Protein AF-A0A7W9LU70-F1 (afdb_monomer_lite)

Sequence (222 aa):
MGTREAHPREAALWLLRWRSRSVCVVWALLPGMIVWAPLWMIFFSGRRLTMSTDYAAVAAGAMAAILLIGVVEMHLLTSSATEMLRKRRGEWQEYLGELRQGNSASPPDNGLKEPLEVRAWGRAAFGFLWFMVSCFLCCMLVLVSTWAAVEGQGEASWLAWLSAYAICCGVATLLLGGWLKYARDLHDGANLFESIARLSDPDLAEQARREGRTGSFRRGDE

Structure (mmCIF, N/CA/C/O backbone):
data_AF-A0A7W9LU70-F1
#
_entry.id   AF-A0A7W9LU70-F1
#
loop_
_atom_site.group_PDB
_atom_site.id
_atom_site.type_symbol
_atom_site.label_atom_id
_atom_site.label_alt_id
_atom_site.label_comp_id
_atom_site.label_asym_id
_atom_site.label_entity_id
_atom_site.label_seq_id
_atom_site.pdbx_PDB_ins_code
_atom_site.Cartn_x
_atom_site.Cartn_y
_atom_site.Cartn_z
_atom_site.occupancy
_atom_site.B_iso_or_equiv
_atom_site.auth_seq_id
_atom_site.auth_comp_id
_atom_site.auth_asym_id
_atom_site.auth_atom_id
_atom_site.pdbx_PDB_model_num
ATOM 1 N N . MET A 1 1 ? 36.145 -10.836 -1.948 1.00 41.22 1 MET A N 1
ATOM 2 C CA . MET A 1 1 ? 34.759 -11.236 -1.625 1.00 41.22 1 MET A CA 1
ATOM 3 C C . MET A 1 1 ? 33.855 -10.612 -2.670 1.00 41.22 1 MET A C 1
ATOM 5 O O . MET A 1 1 ? 33.638 -9.413 -2.617 1.00 41.22 1 MET A O 1
ATOM 9 N N . GLY A 1 2 ? 33.440 -11.383 -3.677 1.00 48.12 2 GLY A N 1
ATOM 10 C CA . GLY A 1 2 ? 32.501 -10.895 -4.687 1.00 48.12 2 GLY A CA 1
ATOM 11 C C . GLY A 1 2 ? 31.107 -10.825 -4.079 1.00 48.12 2 GLY A C 1
ATOM 12 O O . GLY A 1 2 ? 30.594 -11.841 -3.612 1.00 48.12 2 GLY A O 1
ATOM 13 N N . THR A 1 3 ? 30.519 -9.634 -4.037 1.00 44.94 3 THR A N 1
ATOM 14 C CA . THR A 1 3 ? 29.101 -9.452 -3.730 1.00 44.94 3 THR A CA 1
ATOM 15 C C . THR A 1 3 ? 28.311 -10.147 -4.827 1.00 44.94 3 THR A C 1
ATOM 17 O O . THR A 1 3 ? 28.288 -9.695 -5.967 1.00 44.94 3 THR A O 1
ATOM 20 N N . ARG A 1 4 ? 27.739 -11.307 -4.499 1.00 50.31 4 ARG A N 1
ATOM 21 C CA . ARG A 1 4 ? 26.843 -12.053 -5.380 1.00 50.31 4 ARG A CA 1
ATOM 22 C C . ARG A 1 4 ? 25.644 -11.144 -5.641 1.00 50.31 4 ARG A C 1
ATOM 24 O O . ARG A 1 4 ? 24.839 -10.940 -4.735 1.00 50.31 4 ARG A O 1
ATOM 31 N N . GLU A 1 5 ? 25.581 -10.540 -6.822 1.00 50.16 5 GLU A N 1
ATOM 32 C CA . GLU A 1 5 ? 24.415 -9.768 -7.240 1.00 50.16 5 GLU A CA 1
ATOM 33 C C . GLU A 1 5 ? 23.216 -10.713 -7.207 1.00 50.16 5 GLU A C 1
ATOM 35 O O . GLU A 1 5 ? 23.169 -11.716 -7.923 1.00 50.16 5 GLU A O 1
ATOM 40 N N . ALA A 1 6 ? 22.304 -10.462 -6.268 1.00 53.09 6 ALA A N 1
ATOM 41 C CA . ALA A 1 6 ? 21.106 -11.262 -6.117 1.00 53.09 6 ALA A CA 1
ATOM 42 C C . ALA A 1 6 ? 20.311 -11.143 -7.417 1.00 53.09 6 ALA A C 1
ATOM 44 O O . ALA A 1 6 ? 19.900 -10.052 -7.812 1.00 53.09 6 ALA A O 1
ATOM 45 N N . HIS A 1 7 ? 20.136 -12.270 -8.102 1.00 64.56 7 HIS A N 1
ATOM 46 C CA . HIS A 1 7 ? 19.473 -12.300 -9.395 1.00 64.56 7 HIS A CA 1
ATOM 47 C C . HIS A 1 7 ? 18.048 -11.736 -9.222 1.00 64.56 7 HIS A C 1
ATOM 49 O O . HIS A 1 7 ? 17.347 -12.166 -8.302 1.00 64.56 7 HIS A O 1
ATOM 55 N N . PRO A 1 8 ? 17.552 -10.841 -10.096 1.00 63.28 8 PRO A N 1
ATOM 56 C CA . PRO A 1 8 ? 16.225 -10.217 -9.962 1.00 63.28 8 PRO A CA 1
ATOM 57 C C . PRO A 1 8 ? 15.066 -11.222 -9.803 1.00 63.28 8 PRO A C 1
ATOM 59 O O . PRO A 1 8 ? 14.038 -10.923 -9.194 1.00 63.28 8 PRO A O 1
ATOM 62 N N . ARG A 1 9 ? 15.248 -12.462 -10.277 1.00 60.09 9 ARG A N 1
ATOM 63 C CA . ARG A 1 9 ? 14.311 -13.577 -10.064 1.00 60.09 9 ARG A CA 1
ATOM 64 C C . ARG A 1 9 ? 14.217 -14.032 -8.605 1.00 60.09 9 ARG A C 1
ATOM 66 O O . ARG A 1 9 ? 13.130 -14.382 -8.151 1.00 60.09 9 ARG A O 1
ATOM 73 N N . GLU A 1 10 ? 15.323 -14.033 -7.867 1.00 73.19 10 GLU A N 1
ATOM 74 C CA . GLU A 1 10 ? 15.336 -14.413 -6.451 1.00 73.19 10 GLU A CA 1
ATOM 75 C C . GLU A 1 10 ? 14.633 -13.358 -5.594 1.00 73.19 10 GLU A C 1
ATOM 77 O O . GLU A 1 10 ? 13.857 -13.718 -4.707 1.00 73.19 10 GLU A O 1
ATOM 82 N N . ALA A 1 11 ? 14.806 -12.073 -5.921 1.00 64.06 11 ALA A N 1
ATOM 83 C CA . ALA A 1 11 ? 14.074 -10.979 -5.285 1.00 64.06 11 ALA A CA 1
ATOM 84 C C . ALA A 1 11 ? 12.555 -11.109 -5.510 1.00 64.06 11 ALA A C 1
ATOM 86 O O . ALA A 1 11 ? 11.776 -11.040 -4.557 1.00 64.06 11 ALA A O 1
ATOM 87 N N . ALA A 1 12 ? 12.123 -11.399 -6.743 1.00 61.00 12 ALA A N 1
ATOM 88 C CA . ALA A 1 12 ? 10.710 -11.617 -7.069 1.00 61.00 12 ALA A CA 1
ATOM 89 C C . ALA A 1 12 ? 10.100 -12.828 -6.332 1.00 61.00 12 ALA A C 1
ATOM 91 O O . ALA A 1 12 ? 8.991 -12.752 -5.794 1.00 61.00 12 ALA A O 1
ATOM 92 N N . LEU A 1 13 ? 10.830 -13.946 -6.248 1.00 70.12 13 LEU A N 1
ATOM 93 C CA . LEU A 1 13 ? 10.391 -15.134 -5.505 1.00 70.12 13 LEU A CA 1
ATOM 94 C C . LEU A 1 13 ? 10.337 -14.889 -3.995 1.00 70.12 13 LEU A C 1
ATOM 96 O O . LEU A 1 13 ? 9.419 -15.369 -3.322 1.00 70.12 13 LEU A O 1
ATOM 100 N N . TRP A 1 14 ? 11.293 -14.135 -3.458 1.00 74.69 14 TRP A N 1
ATOM 101 C CA . TRP A 1 14 ? 11.283 -13.724 -2.061 1.00 74.69 14 TRP A CA 1
ATOM 102 C C . TRP A 1 14 ? 10.052 -12.864 -1.748 1.00 74.69 14 TRP A C 1
ATOM 104 O O . TRP A 1 14 ? 9.378 -13.115 -0.751 1.00 74.69 14 TRP A O 1
ATOM 114 N N . LEU A 1 15 ? 9.678 -11.949 -2.645 1.00 58.56 15 LEU A N 1
ATOM 115 C CA . LEU A 1 15 ? 8.484 -11.107 -2.521 1.00 58.56 15 LEU A CA 1
ATOM 116 C C . LEU A 1 15 ? 7.177 -11.896 -2.587 1.00 58.56 15 LEU A C 1
ATOM 118 O O . LEU A 1 15 ? 6.269 -11.636 -1.801 1.00 58.56 15 LEU A O 1
ATOM 122 N N . LEU A 1 16 ? 7.071 -12.891 -3.472 1.00 63.06 16 LEU A N 1
ATOM 123 C CA . LEU A 1 16 ? 5.907 -13.784 -3.521 1.00 63.06 16 LEU A CA 1
ATOM 124 C C . LEU A 1 16 ? 5.763 -14.592 -2.226 1.00 63.06 16 LEU A C 1
ATOM 126 O O . LEU A 1 16 ? 4.663 -14.715 -1.680 1.00 63.06 16 LEU A O 1
ATOM 130 N N . ARG A 1 17 ? 6.882 -15.098 -1.695 1.00 73.75 17 ARG A N 1
ATOM 131 C CA . ARG A 1 17 ? 6.904 -15.798 -0.405 1.00 73.75 17 ARG A CA 1
ATOM 132 C C . ARG A 1 17 ? 6.535 -14.861 0.737 1.00 73.75 17 ARG A C 1
ATOM 134 O O . ARG A 1 17 ? 5.719 -15.246 1.573 1.00 73.75 17 ARG A O 1
ATOM 141 N N . TRP A 1 18 ? 7.076 -13.644 0.745 1.00 67.44 18 TRP A N 1
ATOM 142 C CA . TRP A 1 18 ? 6.755 -12.617 1.728 1.00 67.44 18 TRP A CA 1
ATOM 143 C C . TRP A 1 18 ? 5.273 -12.243 1.663 1.00 67.44 18 TRP A C 1
ATOM 145 O O . TRP A 1 18 ? 4.603 -12.354 2.678 1.00 67.44 18 TRP A O 1
ATOM 155 N N . ARG A 1 19 ? 4.706 -11.985 0.476 1.00 57.38 19 ARG A N 1
ATOM 156 C CA . ARG A 1 19 ? 3.263 -11.771 0.265 1.00 57.38 19 ARG A CA 1
ATOM 157 C C . ARG A 1 19 ? 2.426 -12.911 0.846 1.00 57.38 19 ARG A C 1
ATOM 159 O O . ARG A 1 19 ? 1.481 -12.635 1.576 1.00 57.38 19 ARG A O 1
ATOM 166 N N . SER A 1 20 ? 2.762 -14.174 0.562 1.00 58.28 20 SER A N 1
ATOM 167 C CA . SER A 1 20 ? 2.005 -15.312 1.112 1.00 58.28 20 SER A CA 1
ATOM 168 C C . SER A 1 20 ? 2.068 -15.357 2.642 1.00 58.28 20 SER A C 1
ATOM 170 O O . SER A 1 20 ? 1.050 -15.557 3.299 1.00 58.28 20 SER A O 1
ATOM 172 N N . ARG A 1 21 ? 3.245 -15.073 3.217 1.00 67.44 21 ARG A N 1
ATOM 173 C CA . ARG A 1 21 ? 3.459 -15.063 4.666 1.00 67.44 21 ARG A CA 1
ATOM 174 C C . ARG A 1 21 ? 2.742 -13.891 5.329 1.00 67.44 21 ARG A C 1
ATOM 176 O O . ARG A 1 21 ? 2.100 -14.102 6.347 1.00 67.44 21 ARG A O 1
ATOM 183 N N . SER A 1 22 ? 2.771 -12.701 4.736 1.00 54.72 22 SER A N 1
ATOM 184 C CA . SER A 1 22 ? 2.078 -11.513 5.239 1.00 54.72 22 SER A CA 1
ATOM 185 C C . SER A 1 22 ? 0.560 -11.682 5.184 1.00 54.72 22 SER A C 1
ATOM 187 O O . SER A 1 22 ? -0.111 -11.367 6.159 1.00 54.72 22 SER A O 1
ATOM 189 N N . VAL A 1 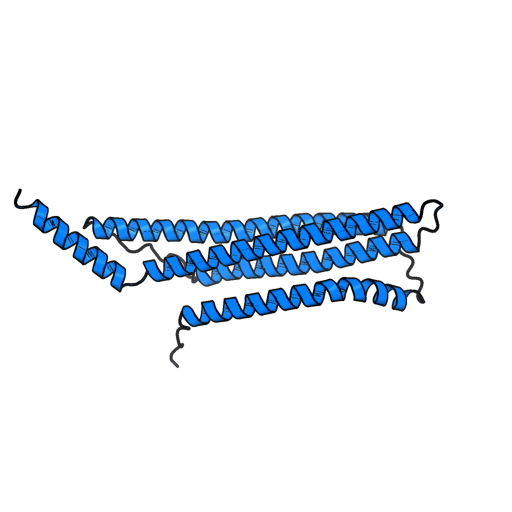23 ? 0.016 -12.253 4.099 1.00 55.53 23 VAL A N 1
ATOM 190 C CA . VAL A 1 23 ? -1.413 -12.604 4.007 1.00 55.53 23 VAL A CA 1
ATOM 191 C C . VAL A 1 23 ? -1.787 -13.587 5.118 1.00 55.53 23 VAL A C 1
ATOM 193 O O . VAL A 1 23 ? -2.765 -13.349 5.819 1.00 55.53 23 VAL A O 1
ATOM 196 N N . CYS A 1 24 ? -1.004 -14.652 5.323 1.00 63.03 24 CYS A N 1
ATOM 197 C CA . CYS A 1 24 ? -1.255 -15.617 6.394 1.00 63.03 24 CYS A CA 1
ATOM 198 C C . CYS A 1 24 ? -1.149 -14.992 7.789 1.00 63.03 24 CYS A C 1
ATOM 200 O O . CYS A 1 24 ? -1.968 -15.306 8.642 1.00 63.03 24 CYS A O 1
ATOM 202 N N . VAL A 1 25 ? -0.187 -14.098 8.029 1.00 63.56 25 VAL A N 1
ATOM 203 C CA . VAL A 1 25 ? -0.030 -13.408 9.318 1.00 63.56 25 VAL A CA 1
ATOM 204 C C . VAL A 1 25 ? -1.211 -12.477 9.581 1.00 63.56 25 VAL A C 1
ATOM 206 O O . VAL A 1 25 ? -1.784 -12.535 10.660 1.00 63.56 25 VAL A O 1
ATOM 209 N N . VAL A 1 26 ? -1.642 -11.681 8.600 1.00 57.66 26 VAL A N 1
ATOM 210 C CA . VAL A 1 26 ? -2.813 -10.799 8.744 1.00 57.66 26 VAL A CA 1
ATOM 211 C C . VAL A 1 26 ? -4.091 -11.616 8.971 1.00 57.66 26 VAL A C 1
ATOM 213 O O . VAL A 1 26 ? -4.860 -11.301 9.876 1.00 57.66 26 VAL A O 1
ATOM 216 N N . TRP A 1 27 ? -4.286 -12.710 8.228 1.00 57.44 27 TRP A N 1
ATOM 217 C CA . TRP A 1 27 ? -5.423 -13.622 8.412 1.00 57.44 27 TRP A CA 1
ATOM 218 C C . TRP A 1 27 ? -5.351 -14.476 9.678 1.00 57.44 27 TRP A C 1
ATOM 220 O O . TRP A 1 27 ? -6.387 -14.950 10.121 1.00 57.44 27 TRP A O 1
ATOM 230 N N . ALA A 1 28 ? -4.175 -14.683 10.270 1.00 63.00 28 ALA A N 1
ATOM 231 C CA . ALA A 1 28 ? -4.037 -15.335 11.571 1.00 63.00 28 ALA A CA 1
ATOM 232 C C . ALA A 1 28 ? -4.265 -14.340 12.720 1.00 63.00 28 ALA A C 1
ATOM 234 O O . ALA A 1 28 ? -4.869 -14.685 13.736 1.00 63.00 28 ALA A O 1
ATOM 235 N N . LEU A 1 29 ? -3.825 -13.091 12.547 1.00 57.50 29 LEU A N 1
ATOM 236 C CA . LEU A 1 29 ? -3.986 -12.032 13.536 1.00 57.50 29 LEU A CA 1
ATOM 237 C C . LEU A 1 29 ? -5.428 -11.529 13.610 1.00 57.50 29 LEU A C 1
ATOM 239 O O . LEU A 1 29 ? -5.891 -11.282 14.711 1.00 57.50 29 LEU A O 1
ATOM 243 N N . LEU A 1 30 ? -6.165 -11.422 12.500 1.00 56.28 30 LEU A N 1
ATOM 244 C CA . LEU A 1 30 ? -7.559 -10.941 12.494 1.00 56.28 30 LEU A CA 1
ATOM 245 C C . LEU A 1 30 ? -8.509 -11.780 13.381 1.00 56.28 30 LEU A C 1
ATOM 247 O O . LEU A 1 30 ? -9.135 -11.208 14.275 1.00 56.28 30 LEU A O 1
ATOM 251 N N . PRO A 1 31 ? -8.596 -13.118 13.225 1.00 58.50 31 PRO A N 1
ATOM 252 C CA . PRO A 1 31 ? -9.361 -13.986 14.120 1.00 58.50 31 PRO A CA 1
ATOM 253 C C . PRO A 1 31 ? -8.770 -13.990 15.523 1.00 58.50 31 PRO A C 1
ATOM 255 O O . PRO A 1 31 ? -9.516 -13.970 16.498 1.00 58.50 31 PRO A O 1
ATOM 258 N N . GLY A 1 32 ? -7.434 -13.955 15.620 1.00 57.59 32 GLY A N 1
ATOM 259 C CA . GLY A 1 32 ? -6.733 -13.761 16.878 1.00 57.59 32 GLY A CA 1
ATOM 260 C C . GLY A 1 32 ? -7.286 -12.552 17.623 1.00 57.59 32 GLY A C 1
ATOM 261 O O . GLY A 1 32 ? -7.684 -12.693 18.761 1.00 57.59 32 GLY A O 1
ATOM 262 N N . MET A 1 33 ? -7.422 -11.396 16.987 1.00 57.03 33 MET A N 1
ATOM 263 C CA . MET A 1 33 ? -7.877 -10.163 17.634 1.00 57.03 33 MET A CA 1
ATOM 264 C C . MET A 1 33 ? -9.360 -10.228 18.019 1.00 57.03 33 MET A C 1
ATOM 266 O O . MET A 1 33 ? -9.724 -9.761 19.096 1.00 57.03 33 MET A O 1
ATOM 270 N N . ILE A 1 34 ? -10.200 -10.873 17.200 1.00 57.12 34 ILE A N 1
ATOM 271 C CA . ILE A 1 34 ? -11.621 -11.113 17.509 1.00 57.12 34 ILE A CA 1
ATOM 272 C C . ILE A 1 34 ? -11.785 -12.036 18.725 1.00 57.12 34 ILE A C 1
ATOM 274 O O . ILE A 1 34 ? -12.724 -11.861 19.492 1.00 57.12 34 ILE A O 1
ATOM 278 N N . VAL A 1 35 ? -10.882 -13.001 18.921 1.00 65.44 35 VAL A N 1
ATOM 279 C CA . VAL A 1 35 ? -10.918 -13.958 20.042 1.00 65.44 35 VAL A CA 1
ATOM 280 C C . VAL A 1 35 ? -10.177 -13.425 21.277 1.00 65.44 35 VAL A C 1
ATOM 282 O O . VAL A 1 35 ? -10.632 -13.604 22.408 1.00 65.44 35 VAL A O 1
ATOM 285 N N . TRP A 1 36 ? -9.064 -12.719 21.075 1.00 60.50 36 TRP A N 1
ATOM 286 C CA . TRP A 1 36 ? -8.227 -12.147 22.126 1.00 60.50 36 TRP A CA 1
ATOM 287 C C . TRP A 1 36 ? -8.875 -10.935 22.783 1.00 60.50 36 TRP A C 1
ATOM 289 O O . TRP A 1 36 ? -8.715 -10.792 23.987 1.00 60.50 36 TRP A O 1
ATOM 299 N N . ALA A 1 37 ? -9.626 -10.092 22.064 1.00 56.75 37 ALA A N 1
ATOM 300 C CA . ALA A 1 37 ? -10.303 -8.951 22.687 1.00 56.75 37 ALA A CA 1
ATOM 301 C C . ALA A 1 37 ? -11.324 -9.386 23.769 1.00 56.75 37 ALA A C 1
ATOM 303 O O . ALA A 1 37 ? -11.218 -8.900 24.897 1.00 56.75 37 ALA A O 1
ATOM 304 N N . PRO A 1 38 ? -12.227 -10.361 23.525 1.00 58.09 38 PRO A N 1
ATOM 305 C CA . PRO A 1 38 ? -13.071 -10.949 24.566 1.00 58.09 38 PRO A CA 1
ATOM 306 C C . PRO A 1 38 ? -12.272 -11.623 25.687 1.00 58.09 38 PRO A C 1
ATOM 308 O O . PRO A 1 38 ? -12.574 -11.409 26.857 1.00 58.09 38 PRO A O 1
ATOM 311 N N . LEU A 1 39 ? -11.236 -12.408 25.363 1.00 65.31 39 LEU A N 1
ATOM 312 C CA . LEU A 1 39 ? -10.393 -13.080 26.366 1.00 65.31 39 LEU A CA 1
ATOM 313 C C . LEU A 1 39 ? -9.658 -12.088 27.278 1.00 65.31 39 LEU A C 1
ATOM 315 O O . LEU A 1 39 ? -9.578 -12.299 28.486 1.00 65.31 39 LEU A O 1
ATOM 319 N N . TRP A 1 40 ? -9.153 -10.992 26.715 1.00 66.12 40 TRP A N 1
ATOM 320 C CA . TRP A 1 40 ? -8.489 -9.917 27.448 1.00 66.12 40 TRP A CA 1
ATOM 321 C C . TRP A 1 40 ? -9.479 -9.202 28.372 1.00 66.12 40 TRP A C 1
ATOM 323 O O . TRP A 1 40 ? -9.180 -8.977 29.544 1.00 66.12 40 TRP A O 1
ATOM 333 N N . MET A 1 41 ? -10.688 -8.916 27.881 1.00 61.50 41 MET A N 1
ATOM 334 C CA . MET A 1 41 ? -11.776 -8.348 28.685 1.00 61.50 41 MET A CA 1
ATOM 335 C C . MET A 1 41 ? -12.180 -9.284 29.836 1.00 61.50 41 MET A C 1
ATOM 337 O O . MET A 1 41 ? -12.352 -8.828 30.966 1.00 61.50 41 MET A O 1
ATOM 341 N N . ILE A 1 42 ? -12.253 -10.598 29.594 1.00 67.88 42 ILE A N 1
ATOM 342 C CA . ILE A 1 42 ? -12.534 -11.602 30.634 1.00 67.88 42 ILE A CA 1
ATOM 343 C C . ILE A 1 42 ? -11.416 -11.617 31.685 1.00 67.88 42 ILE A C 1
ATOM 345 O O . ILE A 1 42 ? -11.711 -11.624 32.879 1.00 67.88 42 ILE A O 1
ATOM 349 N N . PHE A 1 43 ? -10.146 -11.554 31.274 1.00 69.00 43 PHE A N 1
ATOM 350 C CA . PHE A 1 43 ? -8.998 -11.574 32.187 1.00 69.00 43 PHE A CA 1
ATOM 351 C C . PHE A 1 43 ? -8.929 -10.336 33.097 1.00 69.00 43 PHE A C 1
ATOM 353 O O . PHE A 1 43 ? -8.579 -10.444 34.273 1.00 69.00 43 PHE A O 1
ATOM 360 N N . PHE A 1 44 ? -9.289 -9.158 32.579 1.00 61.03 44 PHE A N 1
ATOM 361 C CA . PHE A 1 44 ? -9.251 -7.903 33.337 1.00 61.03 44 PHE A CA 1
ATOM 362 C C . PHE A 1 44 ? -10.557 -7.558 34.057 1.00 61.03 44 PHE A C 1
ATOM 364 O O . PHE A 1 44 ? -10.556 -6.640 34.872 1.00 61.03 44 PHE A O 1
ATOM 371 N N . SER A 1 45 ? -11.633 -8.322 33.858 1.00 56.41 45 SER A N 1
ATOM 372 C CA . SER A 1 45 ? -12.922 -8.095 34.530 1.00 56.41 45 SER A CA 1
ATOM 373 C C . SER A 1 45 ? -12.831 -8.110 36.068 1.00 56.41 45 SER A C 1
ATOM 375 O O . SER A 1 45 ? -13.619 -7.455 36.746 1.00 56.41 45 SER A O 1
ATOM 377 N N . GLY A 1 46 ? -11.818 -8.781 36.634 1.00 55.16 46 GLY A N 1
ATOM 378 C CA . GLY A 1 46 ? -11.533 -8.785 38.074 1.00 55.16 46 GLY A CA 1
ATOM 379 C C . GLY A 1 46 ? -10.800 -7.545 38.613 1.00 55.16 46 GLY A C 1
ATOM 380 O O . GLY A 1 46 ? -10.737 -7.367 39.828 1.00 55.16 46 GLY A O 1
ATOM 381 N N . ARG A 1 47 ? -10.239 -6.677 37.758 1.00 55.50 47 ARG A N 1
ATOM 382 C CA . ARG A 1 47 ? -9.544 -5.443 38.162 1.00 55.50 47 ARG A CA 1
ATOM 383 C C . ARG A 1 47 ? -10.298 -4.244 37.592 1.00 55.50 47 ARG A C 1
ATOM 385 O O . ARG A 1 47 ? -10.186 -3.956 36.408 1.00 55.50 47 ARG A O 1
ATOM 392 N N . ARG A 1 48 ? -11.052 -3.537 38.440 1.00 53.59 48 ARG A N 1
ATOM 393 C CA . ARG A 1 48 ? -11.759 -2.296 38.075 1.00 53.59 48 ARG A CA 1
ATOM 394 C C . ARG A 1 48 ? -10.756 -1.193 37.713 1.00 53.59 48 ARG A C 1
ATOM 396 O O . ARG A 1 48 ? -10.354 -0.407 38.565 1.00 53.59 48 ARG A O 1
ATOM 403 N N . LEU A 1 49 ? -10.321 -1.163 36.460 1.00 55.72 49 LEU A N 1
ATOM 404 C CA . LEU A 1 49 ? -9.665 -0.011 35.851 1.00 55.72 49 LEU A CA 1
ATOM 405 C C . LEU A 1 49 ? -10.772 0.947 35.402 1.00 55.72 49 LEU A C 1
ATOM 407 O O . LEU A 1 49 ? -11.307 0.794 34.309 1.00 55.72 49 LEU A O 1
ATOM 411 N N . THR A 1 50 ? -11.135 1.894 36.267 1.00 61.19 50 THR A N 1
ATOM 412 C CA . THR A 1 50 ? -12.105 2.948 35.945 1.00 61.19 50 THR A CA 1
ATOM 413 C C . THR A 1 50 ? -11.418 4.025 35.109 1.00 61.19 50 THR A C 1
ATOM 415 O O . THR A 1 50 ? -10.537 4.733 35.603 1.00 61.19 50 THR A O 1
ATOM 418 N N . MET A 1 51 ? -11.806 4.144 33.846 1.00 62.72 51 MET A N 1
ATOM 419 C CA . MET A 1 51 ? -11.387 5.201 32.929 1.00 62.72 51 MET A CA 1
ATOM 420 C C . MET A 1 51 ? -12.531 6.225 32.848 1.00 62.72 51 MET A C 1
ATOM 422 O O . MET A 1 51 ? -13.692 5.846 32.877 1.00 62.72 51 MET A O 1
ATOM 426 N N . SER A 1 52 ? -12.277 7.536 32.816 1.00 75.94 52 SER A N 1
ATOM 427 C CA . SER A 1 52 ? -13.409 8.473 32.691 1.00 75.94 52 SER A CA 1
ATOM 428 C C . SER A 1 52 ? -14.005 8.399 31.281 1.00 75.94 52 SER A C 1
ATOM 430 O O . SER A 1 52 ? -13.277 8.252 30.294 1.00 75.94 52 SER A O 1
ATOM 432 N N . THR A 1 53 ? -15.330 8.523 31.168 1.00 71.44 53 THR A N 1
ATOM 433 C CA . THR A 1 53 ? -16.043 8.551 29.878 1.00 71.44 53 THR A CA 1
ATOM 434 C C . THR A 1 53 ? -15.514 9.648 28.957 1.00 71.44 53 THR A C 1
ATOM 436 O O . THR A 1 53 ? -15.348 9.424 27.759 1.00 71.44 53 THR A O 1
ATOM 439 N N . ASP A 1 54 ? -15.163 10.803 29.527 1.00 71.31 54 ASP A N 1
ATOM 440 C CA . ASP A 1 54 ? -14.589 11.934 28.793 1.00 71.31 54 ASP A CA 1
ATOM 441 C C . ASP A 1 54 ? -13.223 11.578 28.200 1.00 71.31 54 ASP A C 1
ATOM 443 O O . ASP A 1 54 ? -12.942 11.866 27.036 1.00 71.31 54 ASP A O 1
ATOM 447 N N . TYR A 1 55 ? -12.382 10.880 28.968 1.00 71.81 55 TYR A N 1
ATOM 448 C CA . TYR A 1 55 ? -11.085 10.420 28.484 1.00 71.81 55 TYR A CA 1
ATOM 449 C C . TYR A 1 55 ? -11.233 9.348 27.393 1.00 71.81 55 TYR A C 1
ATOM 451 O O . TYR A 1 55 ? -10.489 9.374 26.415 1.00 71.81 55 TYR A O 1
ATOM 459 N N . ALA A 1 56 ? -12.222 8.451 27.497 1.00 72.06 56 ALA A N 1
ATOM 460 C CA . ALA A 1 56 ? -12.518 7.456 26.461 1.00 72.06 56 ALA A CA 1
ATOM 461 C C . ALA A 1 56 ? -12.957 8.090 25.141 1.00 72.06 56 ALA A C 1
ATOM 463 O O . ALA A 1 56 ? -12.458 7.702 24.083 1.00 72.06 56 ALA A O 1
ATOM 464 N N . ALA A 1 57 ? -13.824 9.101 25.202 1.00 71.44 57 ALA A N 1
ATOM 465 C CA . ALA A 1 57 ? -14.248 9.848 24.025 1.00 71.44 57 ALA A CA 1
ATOM 466 C C . ALA A 1 57 ? -13.064 10.566 23.352 1.00 71.44 57 ALA A C 1
ATOM 468 O O . ALA A 1 57 ? -12.881 10.453 22.137 1.00 71.44 57 ALA A O 1
ATOM 469 N N . VAL A 1 58 ? -12.217 11.244 24.137 1.00 72.31 58 VAL A N 1
ATOM 470 C CA . VAL A 1 58 ? -11.021 11.936 23.624 1.00 72.31 58 VAL A CA 1
ATOM 471 C C . VAL A 1 58 ? -10.021 10.946 23.020 1.00 72.31 58 VAL A C 1
ATOM 473 O O . VAL A 1 58 ? -9.519 11.177 21.919 1.00 72.31 58 VAL A O 1
ATOM 476 N N . ALA A 1 59 ? -9.757 9.823 23.692 1.00 74.38 59 ALA A N 1
ATOM 477 C CA . ALA A 1 59 ? -8.842 8.794 23.207 1.00 74.38 59 ALA A CA 1
ATOM 478 C C . ALA A 1 59 ? -9.343 8.151 21.904 1.00 74.38 59 ALA A C 1
ATOM 480 O O . ALA A 1 59 ? -8.571 8.023 20.954 1.00 74.38 59 ALA A O 1
ATOM 481 N N . ALA A 1 60 ? -10.632 7.809 21.820 1.00 75.06 60 ALA A N 1
ATOM 482 C CA . ALA A 1 60 ? -11.236 7.265 20.606 1.00 75.06 60 ALA A CA 1
ATOM 483 C C . ALA A 1 60 ? -11.167 8.264 19.438 1.00 75.06 60 ALA A C 1
ATOM 485 O O . ALA A 1 60 ? -10.801 7.882 18.325 1.00 75.06 60 ALA A O 1
ATOM 486 N N . GLY A 1 61 ? -11.444 9.548 19.697 1.00 73.00 61 GLY A N 1
ATOM 487 C CA . GLY A 1 61 ? -11.311 10.616 18.704 1.00 73.00 61 GLY A CA 1
ATOM 488 C C . GLY A 1 61 ? -9.876 10.771 18.192 1.00 73.00 61 GLY A C 1
ATOM 489 O O . GLY A 1 61 ? -9.651 10.819 16.982 1.00 73.00 61 GLY A O 1
ATOM 490 N N . ALA A 1 62 ? -8.890 10.770 19.094 1.00 73.19 62 ALA A N 1
ATOM 491 C CA . ALA A 1 62 ? -7.476 10.832 18.730 1.00 73.19 62 ALA A CA 1
ATOM 492 C C . ALA A 1 62 ? -7.036 9.607 17.907 1.00 73.19 62 ALA A C 1
ATOM 494 O O . ALA A 1 62 ? -6.376 9.755 16.879 1.00 73.19 62 ALA A O 1
ATOM 495 N N . MET A 1 63 ? -7.445 8.400 18.309 1.00 81.12 63 MET A N 1
ATOM 496 C CA . MET A 1 63 ? -7.159 7.166 17.571 1.00 81.12 63 MET A CA 1
ATOM 497 C C . MET A 1 63 ? -7.776 7.186 16.167 1.00 81.12 63 MET A C 1
ATOM 499 O O . MET A 1 63 ? -7.096 6.836 15.205 1.00 81.12 63 MET A O 1
ATOM 503 N N . ALA A 1 64 ? -9.026 7.640 16.025 1.00 76.88 64 ALA A N 1
ATOM 504 C CA . ALA A 1 64 ? -9.687 7.778 14.728 1.00 76.88 64 ALA A CA 1
ATOM 505 C C . ALA A 1 64 ? -8.967 8.782 13.809 1.00 76.88 64 ALA A C 1
ATOM 507 O O . ALA A 1 64 ? -8.791 8.511 12.620 1.00 76.88 64 ALA A O 1
ATOM 508 N N . ALA A 1 65 ? -8.494 9.907 14.355 1.00 75.81 65 ALA A N 1
ATOM 509 C CA . ALA A 1 65 ? -7.723 10.890 13.597 1.00 75.81 65 ALA A CA 1
ATOM 510 C C . ALA A 1 65 ? -6.383 10.314 13.105 1.00 75.81 65 ALA A C 1
ATOM 512 O O . ALA A 1 65 ? -6.055 10.442 11.925 1.00 75.81 65 ALA A O 1
ATOM 513 N N . ILE A 1 66 ? -5.637 9.621 13.976 1.00 77.00 66 ILE A N 1
ATOM 514 C CA . ILE A 1 66 ? -4.369 8.977 13.596 1.00 77.00 66 ILE A CA 1
ATOM 515 C C . ILE A 1 66 ? -4.611 7.876 12.556 1.00 77.00 66 ILE A C 1
ATOM 517 O O . ILE A 1 66 ? -3.834 7.751 11.612 1.00 77.00 66 ILE A O 1
ATOM 521 N N . LEU A 1 67 ? -5.700 7.109 12.679 1.00 80.12 67 LEU A N 1
ATOM 522 C CA . LEU A 1 67 ? -6.089 6.111 11.682 1.00 80.12 67 LEU A CA 1
ATOM 523 C C . LEU A 1 67 ? -6.312 6.735 10.306 1.00 80.12 67 LEU A C 1
ATOM 525 O O . LEU A 1 67 ? -5.801 6.218 9.314 1.00 80.12 67 LEU A O 1
ATOM 529 N N . LEU A 1 68 ? -7.038 7.851 10.248 1.00 80.38 68 LEU A N 1
ATOM 530 C CA . LEU A 1 68 ? -7.310 8.550 8.998 1.00 80.38 68 LEU A CA 1
ATOM 531 C C . LEU A 1 68 ? -6.019 9.083 8.362 1.00 80.38 68 LEU A C 1
ATOM 533 O O . LEU A 1 68 ? -5.803 8.872 7.170 1.00 80.38 68 LEU A O 1
ATOM 537 N N . ILE A 1 69 ? -5.131 9.686 9.160 1.00 82.25 69 ILE A N 1
ATOM 538 C CA . ILE A 1 69 ? -3.807 10.130 8.700 1.00 82.25 69 ILE A CA 1
ATOM 539 C C . ILE A 1 69 ? -3.000 8.940 8.172 1.00 82.25 69 ILE A C 1
ATOM 541 O O . ILE A 1 69 ? -2.488 9.002 7.060 1.00 82.25 69 ILE A O 1
ATOM 545 N N . GLY A 1 70 ? -2.939 7.835 8.919 1.00 79.81 70 GLY A N 1
ATOM 546 C CA . GLY A 1 70 ? -2.195 6.639 8.525 1.00 79.81 70 GLY A CA 1
ATOM 547 C C . GLY A 1 70 ? -2.687 6.040 7.206 1.00 79.81 70 GLY A C 1
ATOM 548 O O . GLY A 1 70 ? -1.875 5.680 6.358 1.00 79.81 70 GLY A O 1
ATOM 549 N N . VAL A 1 71 ? -4.005 5.990 6.986 1.00 79.69 71 VAL A N 1
ATOM 550 C CA . VAL A 1 71 ? -4.592 5.507 5.723 1.00 79.69 71 VAL A CA 1
ATOM 551 C C . VAL A 1 71 ? -4.260 6.442 4.556 1.00 79.69 71 VAL A C 1
ATOM 553 O O . VAL A 1 71 ? -3.929 5.966 3.468 1.00 79.69 71 VAL A O 1
ATOM 556 N N . VAL A 1 72 ? -4.325 7.760 4.767 1.00 83.19 72 VAL A N 1
ATOM 557 C CA . VAL A 1 72 ? -3.977 8.753 3.740 1.00 83.19 72 VAL A CA 1
ATOM 558 C C . VAL A 1 72 ? -2.491 8.673 3.392 1.00 83.19 72 VAL A C 1
ATOM 560 O O . VAL A 1 72 ? -2.156 8.541 2.218 1.00 83.19 72 VAL A O 1
ATOM 563 N N . GLU A 1 73 ? -1.608 8.670 4.390 1.00 83.75 73 GLU A N 1
ATOM 564 C CA . GLU A 1 73 ? -0.157 8.539 4.212 1.00 83.75 73 GLU A CA 1
ATOM 565 C C . GLU A 1 73 ? 0.205 7.235 3.500 1.00 83.75 73 GLU A C 1
ATOM 567 O O . GLU A 1 73 ? 0.957 7.234 2.525 1.00 83.75 73 GLU A O 1
ATOM 572 N N . MET A 1 74 ? -0.396 6.117 3.914 1.00 80.00 74 MET A N 1
ATOM 573 C CA . MET A 1 74 ? -0.224 4.830 3.246 1.00 80.00 74 MET A CA 1
ATOM 574 C C . MET A 1 74 ? -0.614 4.918 1.765 1.00 80.00 74 MET A C 1
ATOM 576 O O . MET A 1 74 ? 0.133 4.444 0.909 1.00 80.00 74 MET A O 1
ATOM 580 N N . HIS A 1 75 ? -1.742 5.558 1.447 1.00 81.81 75 HIS A N 1
ATOM 581 C CA . HIS A 1 75 ? -2.184 5.725 0.066 1.00 81.81 75 HIS A CA 1
ATOM 582 C C . HIS A 1 75 ? -1.257 6.635 -0.754 1.00 81.81 75 HIS A C 1
ATOM 584 O O . HIS A 1 75 ? -0.957 6.324 -1.911 1.00 81.81 75 HIS A O 1
ATOM 590 N N . LEU A 1 76 ? -0.790 7.745 -0.180 1.00 83.69 76 LEU A N 1
ATOM 591 C CA . LEU A 1 76 ? 0.140 8.665 -0.838 1.00 83.69 76 LEU A CA 1
ATOM 592 C C . LEU A 1 76 ? 1.489 7.988 -1.114 1.00 83.69 76 LEU A C 1
ATOM 594 O O . LEU A 1 76 ? 2.047 8.123 -2.204 1.00 83.69 76 LEU A O 1
ATOM 598 N N . LEU A 1 77 ? 1.987 7.189 -0.169 1.00 79.69 77 LEU A N 1
ATOM 599 C CA . LEU A 1 77 ? 3.240 6.454 -0.322 1.00 79.69 77 LEU A CA 1
ATOM 600 C C . LEU A 1 77 ? 3.149 5.372 -1.405 1.00 79.69 77 LEU A C 1
ATOM 602 O O . LEU A 1 77 ? 4.070 5.267 -2.222 1.00 79.69 77 LEU A O 1
ATOM 606 N N . THR A 1 78 ? 2.058 4.593 -1.452 1.00 75.75 78 THR A N 1
ATOM 607 C CA . THR A 1 78 ? 1.893 3.554 -2.484 1.00 75.75 78 THR A CA 1
ATOM 608 C C . THR A 1 78 ? 1.683 4.160 -3.864 1.00 75.75 78 THR A C 1
ATOM 610 O O . THR A 1 78 ? 2.366 3.770 -4.812 1.00 75.75 78 THR A O 1
ATOM 613 N N . SER A 1 79 ? 0.807 5.161 -3.981 1.00 81.75 79 SER A N 1
ATOM 614 C CA . SER A 1 79 ? 0.539 5.835 -5.255 1.00 81.75 79 SER A CA 1
ATOM 615 C C . SER A 1 79 ? 1.802 6.485 -5.821 1.00 81.75 79 SER A C 1
ATOM 617 O O . SER A 1 79 ? 2.163 6.202 -6.963 1.00 81.75 79 SER A O 1
ATOM 619 N N . SER A 1 80 ? 2.552 7.225 -5.001 1.00 84.44 80 SER A N 1
ATOM 620 C CA . SER A 1 80 ? 3.808 7.853 -5.421 1.00 84.44 80 SER A CA 1
ATOM 621 C C . SER A 1 80 ? 4.859 6.828 -5.875 1.00 84.44 80 SER A C 1
ATOM 623 O O . SER A 1 80 ? 5.562 7.056 -6.861 1.00 84.44 80 SER A O 1
ATOM 625 N N . ALA A 1 81 ? 4.956 5.669 -5.209 1.00 78.50 81 ALA A N 1
ATOM 626 C CA . ALA A 1 81 ? 5.849 4.589 -5.633 1.00 78.50 81 ALA A CA 1
ATOM 627 C C . ALA A 1 81 ? 5.457 4.018 -7.008 1.00 78.50 81 ALA A C 1
ATOM 629 O O . ALA A 1 81 ? 6.314 3.858 -7.880 1.00 78.50 81 ALA A O 1
ATOM 630 N N . THR A 1 82 ? 4.164 3.758 -7.229 1.00 82.31 82 THR A N 1
ATOM 631 C CA . THR A 1 82 ? 3.675 3.251 -8.522 1.00 82.31 82 THR A CA 1
ATOM 632 C C . THR A 1 82 ? 3.850 4.264 -9.651 1.00 82.31 82 THR A C 1
ATOM 634 O O . THR A 1 82 ? 4.200 3.883 -10.767 1.00 82.31 82 THR A O 1
ATOM 637 N N . GLU A 1 83 ? 3.662 5.553 -9.373 1.00 86.00 83 GLU A N 1
ATOM 638 C CA . GLU A 1 83 ? 3.827 6.625 -10.351 1.00 86.00 83 GLU A CA 1
ATOM 639 C C . GLU A 1 83 ? 5.283 6.759 -10.805 1.00 86.00 83 GLU A C 1
ATOM 641 O O . GLU A 1 83 ? 5.545 6.821 -12.007 1.00 86.00 83 GLU A O 1
ATOM 646 N N . MET A 1 84 ? 6.242 6.686 -9.875 1.00 82.81 84 MET A N 1
ATOM 647 C CA . MET A 1 84 ? 7.667 6.666 -10.223 1.00 82.81 84 MET A CA 1
ATOM 648 C C . MET A 1 84 ? 8.033 5.474 -11.113 1.00 82.81 84 MET A C 1
ATOM 650 O O . MET A 1 84 ? 8.764 5.642 -12.089 1.00 82.81 84 MET A O 1
ATOM 654 N N . LEU A 1 85 ? 7.501 4.282 -10.823 1.00 82.94 85 LEU A N 1
ATOM 655 C CA . LEU A 1 85 ? 7.723 3.103 -11.665 1.00 82.94 85 LEU A CA 1
ATOM 656 C C . LEU A 1 85 ? 7.091 3.269 -13.054 1.00 82.94 85 LEU A C 1
ATOM 658 O O . LEU A 1 85 ? 7.717 2.934 -14.057 1.00 82.94 85 LEU A O 1
ATOM 662 N N . ARG A 1 86 ? 5.876 3.824 -13.143 1.00 86.75 86 ARG A N 1
ATOM 663 C CA . ARG A 1 86 ? 5.220 4.097 -14.432 1.00 86.75 86 ARG A CA 1
ATOM 664 C C . ARG A 1 86 ? 6.004 5.094 -15.272 1.00 86.75 86 ARG A C 1
ATOM 666 O O . ARG A 1 86 ? 6.228 4.825 -16.449 1.00 86.75 86 ARG A O 1
ATOM 673 N N . LYS A 1 87 ? 6.445 6.203 -14.672 1.00 88.50 87 LYS A N 1
ATOM 674 C CA . LYS A 1 87 ? 7.250 7.215 -15.361 1.00 88.50 87 LYS A CA 1
ATOM 675 C C . LYS A 1 87 ? 8.520 6.592 -15.936 1.00 88.50 87 LYS A C 1
ATOM 677 O O . LYS A 1 87 ? 8.792 6.733 -17.123 1.00 88.50 87 LYS A O 1
ATOM 682 N N . ARG A 1 88 ? 9.222 5.800 -15.124 1.00 84.19 88 ARG A N 1
ATOM 683 C CA . ARG A 1 88 ? 10.464 5.151 -15.542 1.00 84.19 88 ARG A CA 1
ATOM 684 C C . ARG A 1 88 ? 10.266 4.113 -16.641 1.00 84.19 88 ARG A C 1
ATOM 686 O O . ARG A 1 88 ? 11.097 3.986 -17.532 1.00 84.19 88 ARG A O 1
ATOM 693 N N . ARG A 1 89 ? 9.152 3.380 -16.611 1.00 86.56 89 ARG A N 1
ATOM 694 C CA . ARG A 1 89 ? 8.771 2.499 -17.719 1.00 86.56 89 ARG A CA 1
ATOM 695 C C . ARG A 1 89 ? 8.577 3.284 -19.019 1.00 86.56 89 ARG A C 1
ATOM 697 O O . ARG A 1 89 ? 9.025 2.810 -20.056 1.00 86.56 89 ARG A O 1
ATOM 704 N N . GLY A 1 90 ? 7.931 4.449 -18.955 1.00 87.56 90 GLY A N 1
ATOM 705 C CA . GLY A 1 90 ? 7.751 5.335 -20.108 1.00 87.56 90 GLY A CA 1
ATOM 706 C C . GLY A 1 90 ? 9.084 5.778 -20.714 1.00 87.56 90 GLY A C 1
ATOM 707 O O . GLY A 1 90 ? 9.287 5.603 -21.910 1.00 87.56 90 GLY A O 1
ATOM 708 N N . GLU A 1 91 ? 10.022 6.227 -19.877 1.00 89.06 91 GLU A N 1
ATOM 709 C CA . GLU A 1 91 ? 11.373 6.639 -20.300 1.00 89.06 91 GLU A CA 1
ATOM 710 C C . GLU A 1 91 ? 12.124 5.507 -21.032 1.00 89.06 91 GLU A C 1
ATOM 712 O O . GLU A 1 91 ? 12.729 5.722 -22.080 1.00 89.06 91 GLU A O 1
ATOM 717 N N . TRP A 1 92 ? 12.037 4.268 -20.533 1.00 84.75 92 TRP A N 1
ATOM 718 C CA . TRP A 1 92 ? 12.636 3.105 -21.201 1.00 84.75 92 TRP A CA 1
ATOM 719 C C . TRP A 1 92 ? 11.965 2.751 -22.533 1.00 84.75 92 TRP A C 1
ATOM 721 O O . TRP A 1 92 ? 12.638 2.311 -23.467 1.00 84.75 92 TRP A O 1
ATOM 731 N N . GLN A 1 93 ? 10.646 2.917 -22.635 1.00 88.94 93 GLN A N 1
ATOM 732 C CA . GLN A 1 93 ? 9.921 2.677 -23.884 1.00 88.94 93 GLN A CA 1
ATOM 733 C C . GLN A 1 93 ? 10.275 3.711 -24.954 1.00 88.94 93 GLN A C 1
ATOM 735 O O . GLN A 1 93 ? 10.454 3.339 -26.113 1.00 88.94 93 GLN A O 1
ATOM 740 N N . GLU A 1 94 ? 10.401 4.977 -24.563 1.00 89.88 94 GLU A N 1
ATOM 741 C CA . GLU A 1 94 ? 10.818 6.066 -25.444 1.00 89.88 94 GLU A CA 1
ATOM 742 C C . GLU A 1 94 ? 12.242 5.832 -25.964 1.00 89.88 94 GLU A C 1
ATOM 744 O O . GLU A 1 94 ? 12.443 5.789 -27.177 1.00 89.88 94 GLU A O 1
ATOM 749 N N . TYR A 1 95 ? 13.186 5.509 -25.073 1.00 84.31 95 TYR A N 1
ATOM 750 C CA . TYR A 1 95 ? 14.565 5.160 -25.432 1.00 84.31 95 TYR A CA 1
ATOM 751 C C . TYR A 1 95 ? 14.651 4.026 -26.469 1.00 84.31 95 TYR A C 1
ATOM 753 O O . TYR A 1 95 ? 15.348 4.137 -27.481 1.00 84.31 95 TYR A O 1
ATOM 761 N N . LEU A 1 96 ? 13.924 2.924 -26.257 1.00 85.75 96 LEU A N 1
ATOM 762 C CA . LEU A 1 96 ? 13.906 1.813 -27.217 1.00 85.75 96 LEU A CA 1
ATOM 763 C C . LEU A 1 96 ? 13.236 2.201 -28.543 1.00 85.75 96 LEU A C 1
ATOM 765 O O . LEU A 1 96 ? 13.631 1.705 -29.601 1.00 85.75 96 LEU A O 1
ATOM 769 N N . GLY A 1 97 ? 12.235 3.083 -28.498 1.00 87.00 97 GLY A N 1
ATOM 770 C CA . GLY A 1 97 ? 11.598 3.651 -29.682 1.00 87.00 97 GLY A CA 1
ATOM 771 C C . GLY A 1 97 ? 12.575 4.466 -30.530 1.00 87.00 97 GLY A C 1
ATOM 772 O O . GLY A 1 97 ? 12.650 4.257 -31.741 1.00 87.00 97 GLY A O 1
ATOM 773 N N . GLU A 1 98 ? 13.369 5.331 -29.901 1.00 88.25 98 GLU A N 1
ATOM 774 C CA . GLU A 1 98 ? 14.393 6.135 -30.577 1.00 88.25 98 GLU A CA 1
ATOM 775 C C . GLU A 1 98 ? 15.485 5.264 -31.209 1.00 88.25 98 GLU A C 1
ATOM 777 O O . GLU A 1 98 ? 15.848 5.471 -32.370 1.00 88.25 98 GLU A O 1
ATOM 782 N N . LEU A 1 99 ? 15.949 4.228 -30.498 1.00 85.12 99 LEU A N 1
ATOM 783 C CA . LEU A 1 99 ? 16.925 3.278 -31.040 1.00 85.12 99 LEU A CA 1
ATOM 784 C C . LEU A 1 99 ? 16.410 2.553 -32.290 1.00 85.12 99 LEU A C 1
ATOM 786 O O . LEU A 1 99 ? 17.165 2.370 -33.247 1.00 85.12 99 LEU A O 1
ATOM 790 N N . ARG A 1 100 ? 15.130 2.159 -32.308 1.00 84.62 100 ARG A N 1
ATOM 791 C CA . ARG A 1 100 ? 14.501 1.524 -33.480 1.00 84.62 100 ARG A CA 1
ATOM 792 C C . ARG A 1 100 ? 14.390 2.455 -34.679 1.00 84.62 100 ARG A C 1
ATOM 794 O O . ARG A 1 100 ? 14.457 1.989 -35.810 1.00 84.62 100 ARG A O 1
ATOM 801 N N . GLN A 1 101 ? 14.231 3.754 -34.446 1.00 86.56 101 GLN A N 1
ATOM 802 C CA . GLN A 1 101 ? 14.222 4.756 -35.514 1.00 86.56 101 GLN A CA 1
ATOM 803 C C . GLN A 1 101 ? 15.630 5.054 -36.057 1.00 86.56 101 GLN A C 1
ATOM 805 O O . GLN A 1 101 ? 15.760 5.767 -37.048 1.00 86.56 101 GLN A O 1
ATOM 810 N N . GLY A 1 102 ? 16.676 4.485 -35.445 1.00 80.94 102 GLY A N 1
ATOM 811 C CA . GLY A 1 102 ? 18.068 4.729 -35.813 1.00 80.94 102 GLY A CA 1
ATOM 812 C C . GLY A 1 102 ? 18.648 6.005 -35.200 1.00 80.94 102 GLY A C 1
ATOM 813 O O . GLY A 1 102 ? 19.749 6.401 -35.577 1.00 80.94 102 GLY A O 1
ATOM 814 N N . ASN A 1 103 ? 17.942 6.632 -34.253 1.00 86.94 103 ASN A N 1
ATOM 815 C CA . ASN A 1 103 ? 18.442 7.801 -33.542 1.00 86.94 103 ASN A CA 1
ATOM 816 C C . ASN A 1 103 ? 19.467 7.382 -32.479 1.00 86.94 103 ASN A C 1
ATOM 818 O O . ASN A 1 103 ? 19.350 6.337 -31.830 1.00 86.94 103 ASN A O 1
ATOM 822 N N . SER A 1 104 ? 20.473 8.230 -32.274 1.00 79.12 104 SER A N 1
ATOM 823 C CA . SER A 1 104 ? 21.449 8.073 -31.196 1.00 79.12 104 SER A CA 1
ATOM 824 C C . SER A 1 104 ? 20.829 8.506 -29.869 1.00 79.12 104 SER A C 1
ATOM 826 O O . SER A 1 104 ? 20.958 9.660 -29.470 1.00 79.12 104 SER A O 1
ATOM 828 N N . ALA A 1 105 ? 20.152 7.580 -29.198 1.00 80.56 105 ALA A N 1
ATOM 829 C CA . ALA A 1 105 ? 19.603 7.795 -27.866 1.00 80.56 105 ALA A CA 1
ATOM 830 C C . ALA A 1 105 ? 20.595 7.355 -26.781 1.00 80.56 105 ALA A C 1
ATOM 832 O O . ALA A 1 105 ? 21.266 6.323 -26.911 1.00 80.56 105 ALA A O 1
ATOM 833 N N . SER A 1 106 ? 20.663 8.116 -25.690 1.00 80.75 106 SER A N 1
ATOM 834 C CA . SER A 1 106 ? 21.381 7.715 -24.477 1.00 80.75 106 SER A CA 1
ATOM 835 C C . SER A 1 106 ? 20.437 6.934 -23.564 1.00 80.75 106 SER A C 1
ATOM 837 O O . SER A 1 106 ? 19.274 7.321 -23.445 1.00 80.75 106 SER A O 1
ATOM 839 N N . PRO A 1 107 ? 20.900 5.854 -22.907 1.00 78.75 107 PRO A N 1
ATOM 840 C CA . PRO A 1 107 ? 20.069 5.149 -21.941 1.00 78.75 107 PRO A CA 1
ATOM 841 C C . PRO A 1 107 ? 19.628 6.121 -20.837 1.00 78.75 107 PRO A C 1
ATOM 843 O O . PRO A 1 107 ? 20.422 6.986 -20.449 1.00 78.75 107 PRO A O 1
ATOM 846 N N . PRO A 1 108 ? 18.384 6.000 -20.339 1.00 78.12 108 PRO A N 1
ATOM 847 C CA . PRO A 1 108 ? 17.871 6.894 -19.311 1.00 78.12 108 PRO A CA 1
ATOM 848 C C . PRO A 1 108 ? 18.805 6.878 -18.099 1.00 78.12 108 PRO A C 1
ATOM 850 O O . PRO A 1 108 ? 19.177 5.809 -17.604 1.00 78.12 108 PRO A O 1
ATOM 853 N N . ASP A 1 109 ? 19.214 8.071 -17.659 1.00 70.12 109 ASP A N 1
ATOM 854 C CA . ASP A 1 109 ? 20.196 8.223 -16.592 1.00 70.12 109 ASP A CA 1
ATOM 855 C C . ASP A 1 109 ? 19.698 7.512 -15.330 1.00 70.12 109 ASP A C 1
ATOM 857 O O . ASP A 1 109 ? 18.567 7.699 -14.864 1.00 70.12 109 ASP A O 1
ATOM 861 N N . ASN A 1 110 ? 20.555 6.662 -14.767 1.00 62.62 110 ASN A N 1
ATOM 862 C CA . ASN A 1 110 ? 20.242 6.015 -13.509 1.00 62.62 110 ASN A CA 1
ATOM 863 C C . ASN A 1 110 ? 20.224 7.014 -12.354 1.00 62.62 110 ASN A C 1
ATOM 865 O O . ASN A 1 110 ? 19.572 6.676 -11.372 1.00 62.62 110 ASN A O 1
ATOM 869 N N . GLY A 1 111 ? 20.860 8.197 -12.499 1.00 48.16 111 GLY A N 1
ATOM 870 C CA . GLY A 1 111 ? 20.647 9.492 -11.816 1.00 48.16 111 GLY A CA 1
ATOM 871 C C . GLY A 1 111 ? 20.601 9.538 -10.280 1.00 48.16 111 GLY A C 1
ATOM 872 O O . GLY A 1 111 ? 20.676 10.598 -9.662 1.00 48.16 111 GLY A O 1
ATOM 873 N N . LEU A 1 112 ? 20.481 8.396 -9.628 1.00 49.25 112 LEU A N 1
ATOM 874 C CA . LEU A 1 112 ? 20.235 8.205 -8.221 1.00 49.25 112 LEU A CA 1
ATOM 875 C C . LEU A 1 112 ? 21.416 7.412 -7.685 1.00 49.25 112 LEU A C 1
ATOM 877 O O . LEU A 1 112 ? 21.655 6.270 -8.069 1.00 49.25 112 LEU A O 1
ATOM 881 N N . LYS A 1 113 ? 22.133 8.022 -6.740 1.00 52.53 113 LYS A N 1
ATOM 882 C CA . LYS A 1 113 ? 23.140 7.338 -5.914 1.00 52.53 113 LYS A CA 1
ATOM 883 C C . LYS A 1 113 ? 22.564 6.131 -5.158 1.00 52.53 113 LYS A C 1
ATOM 885 O O . LYS A 1 113 ? 23.325 5.305 -4.670 1.00 52.53 113 LYS A O 1
ATOM 890 N N . GLU A 1 114 ? 21.239 6.035 -5.058 1.00 57.34 114 GLU A N 1
ATOM 891 C CA . GLU A 1 114 ? 20.523 4.906 -4.476 1.00 57.34 114 GLU A CA 1
ATOM 892 C C . GLU A 1 114 ? 19.785 4.120 -5.565 1.00 57.34 114 GLU A C 1
ATOM 894 O O . GLU A 1 114 ? 19.116 4.733 -6.402 1.00 57.34 114 GLU A O 1
ATOM 899 N N . PRO A 1 115 ? 19.816 2.777 -5.535 1.00 68.75 115 PRO A N 1
ATOM 900 C CA . PRO A 1 115 ? 19.020 1.970 -6.446 1.00 68.75 115 PRO A CA 1
ATOM 901 C C . PRO A 1 115 ? 17.550 2.376 -6.316 1.00 68.75 115 PRO A C 1
ATOM 903 O O . PRO A 1 115 ? 17.012 2.433 -5.209 1.00 68.75 115 PRO A O 1
ATOM 906 N N . LEU A 1 116 ? 16.881 2.651 -7.437 1.00 66.75 116 LEU A N 1
ATOM 907 C CA . LEU A 1 116 ? 15.457 3.015 -7.462 1.00 66.75 116 LEU A CA 1
ATOM 908 C C . LEU A 1 116 ? 14.586 1.964 -6.748 1.00 66.75 116 LEU A C 1
ATOM 910 O O . LEU A 1 116 ? 13.570 2.295 -6.139 1.00 66.75 116 LEU A O 1
ATOM 914 N N . GLU A 1 117 ? 15.056 0.718 -6.757 1.00 67.69 117 GLU A N 1
ATOM 915 C CA . GLU A 1 117 ? 14.578 -0.379 -5.924 1.00 67.69 117 GLU A CA 1
ATOM 916 C C . GLU A 1 117 ? 14.553 -0.010 -4.440 1.00 67.69 117 GLU A C 1
ATOM 918 O O . GLU A 1 117 ? 13.493 -0.048 -3.830 1.00 67.69 117 GLU A O 1
ATOM 923 N N . VAL A 1 118 ? 15.677 0.404 -3.852 1.00 71.81 118 VAL A N 1
ATOM 924 C CA . VAL A 1 118 ? 15.781 0.719 -2.418 1.00 71.81 118 VAL A CA 1
ATOM 925 C C . VAL A 1 118 ? 14.791 1.816 -2.023 1.00 71.81 118 VAL A C 1
ATOM 927 O O . VAL A 1 118 ? 14.130 1.703 -0.991 1.00 71.81 118 VAL A O 1
ATOM 930 N N . ARG A 1 119 ? 14.602 2.838 -2.867 1.00 73.88 119 ARG A N 1
ATOM 931 C CA . ARG A 1 119 ? 13.612 3.899 -2.618 1.00 73.88 119 ARG A CA 1
ATOM 932 C C . ARG A 1 119 ? 12.169 3.416 -2.729 1.00 73.88 119 ARG A C 1
ATOM 934 O O . ARG A 1 119 ? 11.355 3.751 -1.868 1.00 73.88 119 ARG A O 1
ATOM 941 N N . ALA A 1 120 ? 11.838 2.652 -3.769 1.00 70.56 120 ALA A N 1
ATOM 942 C CA . ALA A 1 120 ? 10.491 2.113 -3.949 1.00 70.56 120 ALA A CA 1
ATOM 943 C C . ALA A 1 120 ? 10.134 1.129 -2.820 1.00 70.56 120 ALA A C 1
ATOM 945 O O . ALA A 1 120 ? 9.062 1.229 -2.221 1.00 70.56 120 ALA A O 1
ATOM 946 N N . TRP A 1 121 ? 11.069 0.244 -2.463 1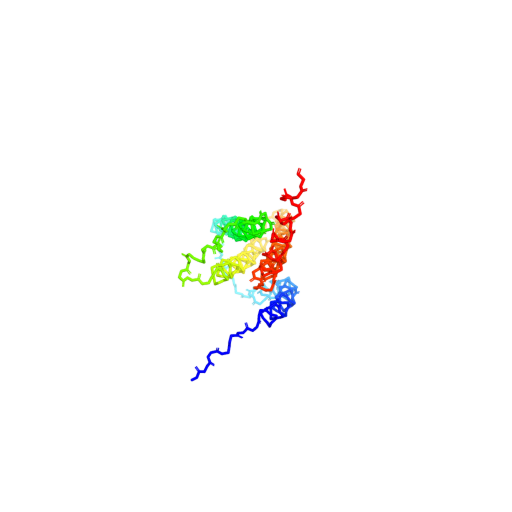.00 69.56 121 TRP A N 1
ATOM 947 C CA . TRP A 1 121 ? 10.914 -0.733 -1.388 1.00 69.56 121 TRP A CA 1
ATOM 948 C C . TRP A 1 121 ? 10.878 -0.084 -0.007 1.00 69.56 121 TRP A C 1
ATOM 950 O O . TRP A 1 121 ? 10.054 -0.476 0.815 1.00 69.56 121 TRP A O 1
ATOM 960 N N . GLY A 1 122 ? 11.690 0.947 0.238 1.00 76.44 122 GLY A N 1
ATOM 961 C CA . GLY A 1 122 ? 11.650 1.719 1.480 1.00 76.44 122 GLY A CA 1
ATOM 962 C C . GLY A 1 122 ? 10.278 2.350 1.715 1.00 76.44 122 GLY A C 1
ATOM 963 O O . GLY A 1 122 ? 9.719 2.233 2.804 1.00 76.44 122 GLY A O 1
ATOM 964 N N . ARG A 1 123 ? 9.673 2.933 0.671 1.00 77.50 123 ARG A N 1
ATOM 965 C CA . ARG A 1 123 ? 8.308 3.482 0.746 1.00 77.50 123 ARG A CA 1
ATOM 966 C C . ARG A 1 123 ? 7.249 2.399 0.938 1.00 77.50 123 ARG A C 1
ATOM 968 O O . ARG A 1 123 ? 6.339 2.588 1.741 1.00 77.50 123 ARG A O 1
ATOM 975 N N . ALA A 1 124 ? 7.378 1.255 0.263 1.00 73.19 124 ALA A N 1
ATOM 976 C CA . ALA A 1 124 ? 6.465 0.125 0.444 1.00 73.19 124 ALA A CA 1
ATOM 977 C C . ALA A 1 124 ? 6.525 -0.454 1.870 1.00 73.19 124 ALA A C 1
ATOM 979 O O . ALA A 1 124 ? 5.480 -0.782 2.440 1.00 73.19 124 ALA A O 1
ATOM 980 N N . ALA A 1 125 ? 7.723 -0.537 2.459 1.00 76.19 125 ALA A N 1
ATOM 981 C CA . ALA A 1 125 ? 7.937 -0.963 3.839 1.00 76.19 125 ALA A CA 1
ATOM 982 C C . ALA A 1 125 ? 7.358 0.044 4.844 1.00 76.19 125 ALA A C 1
ATOM 984 O O . ALA A 1 125 ? 6.715 -0.358 5.810 1.00 76.19 125 ALA A O 1
ATOM 985 N N . PHE A 1 126 ? 7.515 1.346 4.588 1.00 77.88 126 PHE A N 1
ATOM 986 C CA . PHE A 1 126 ? 6.911 2.393 5.415 1.00 77.88 126 PHE A CA 1
ATOM 987 C C . PHE A 1 126 ? 5.375 2.365 5.346 1.00 77.88 126 PHE A C 1
ATOM 989 O O . PHE A 1 126 ? 4.705 2.495 6.367 1.00 77.88 126 PHE A O 1
ATOM 996 N N . GLY A 1 127 ? 4.806 2.100 4.165 1.00 77.38 127 GLY A N 1
ATOM 997 C CA . GLY A 1 127 ? 3.368 1.863 4.004 1.00 77.38 127 GLY A CA 1
ATOM 998 C C . GLY A 1 127 ? 2.879 0.630 4.775 1.00 77.38 127 GLY A C 1
ATOM 999 O O . GLY A 1 127 ? 1.821 0.672 5.398 1.00 77.38 127 GLY A O 1
ATOM 1000 N N . PHE A 1 128 ? 3.667 -0.450 4.803 1.00 75.81 128 PHE A N 1
ATOM 1001 C CA . PHE A 1 128 ? 3.362 -1.633 5.616 1.00 75.81 128 PHE A CA 1
ATOM 1002 C C . PHE A 1 128 ? 3.434 -1.340 7.121 1.00 75.81 128 PHE A C 1
ATOM 1004 O O . PHE A 1 128 ? 2.577 -1.790 7.878 1.00 75.81 128 PHE A O 1
ATOM 1011 N N . LEU A 1 129 ? 4.422 -0.558 7.563 1.00 79.56 129 LEU A N 1
ATOM 1012 C CA . LEU A 1 129 ? 4.515 -0.113 8.952 1.00 79.56 129 LEU A CA 1
ATOM 1013 C C . LEU A 1 129 ? 3.268 0.685 9.352 1.00 79.56 129 LEU A C 1
ATOM 1015 O O . LEU A 1 129 ? 2.677 0.401 10.392 1.00 79.56 129 LEU A O 1
ATOM 1019 N N . TRP A 1 130 ? 2.826 1.617 8.504 1.00 79.31 130 TRP A N 1
ATOM 1020 C CA . TRP A 1 130 ? 1.586 2.358 8.732 1.00 79.31 130 TRP A CA 1
ATOM 1021 C C . TRP A 1 130 ? 0.366 1.448 8.813 1.00 79.31 130 TRP A C 1
ATOM 1023 O O . TRP A 1 130 ? -0.436 1.601 9.728 1.00 79.31 130 TRP A O 1
ATOM 1033 N N . PHE A 1 131 ? 0.264 0.449 7.936 1.00 78.56 131 PHE A N 1
ATOM 1034 C CA . PHE A 1 131 ? -0.802 -0.548 8.005 1.00 78.56 131 PHE A CA 1
ATOM 1035 C C . PHE A 1 131 ? -0.821 -1.294 9.351 1.00 78.56 131 PHE A C 1
ATOM 1037 O O . PHE A 1 131 ? -1.887 -1.477 9.941 1.00 78.56 131 PHE A O 1
ATOM 1044 N N . MET A 1 132 ? 0.347 -1.682 9.872 1.00 78.56 132 MET A N 1
ATOM 1045 C CA . MET A 1 132 ? 0.459 -2.340 11.180 1.00 78.56 132 MET A CA 1
ATOM 1046 C C . MET A 1 132 ? 0.049 -1.410 12.329 1.00 78.56 132 MET A C 1
ATOM 1048 O O . MET A 1 132 ? -0.690 -1.832 13.221 1.00 78.56 132 MET A O 1
ATOM 1052 N N . VAL A 1 133 ? 0.473 -0.141 12.289 1.00 78.94 133 VAL A N 1
ATOM 1053 C CA . VAL A 1 133 ? 0.057 0.886 13.259 1.00 78.94 133 VAL A CA 1
ATOM 1054 C C . VAL A 1 133 ? -1.456 1.098 13.206 1.00 78.94 133 VAL A C 1
ATOM 1056 O O . VAL A 1 133 ? -2.099 1.151 14.253 1.00 78.94 133 VAL A O 1
ATOM 1059 N N . SER A 1 134 ? -2.051 1.138 12.012 1.00 81.19 134 SER A N 1
ATOM 1060 C CA . SER A 1 134 ? -3.500 1.235 11.852 1.00 81.19 134 SER A CA 1
ATOM 1061 C C . SER A 1 134 ? -4.219 0.013 12.421 1.00 81.19 134 SER A C 1
ATOM 1063 O O . SER A 1 134 ? -5.169 0.173 13.177 1.00 81.19 134 SER A O 1
ATOM 1065 N N . CYS A 1 135 ? -3.744 -1.206 12.152 1.00 77.00 135 CYS A N 1
ATOM 1066 C CA . CYS A 1 135 ? -4.326 -2.416 12.743 1.00 77.00 135 CYS A CA 1
ATOM 1067 C C . CYS A 1 135 ? -4.300 -2.367 14.278 1.00 77.00 135 CYS A C 1
ATOM 1069 O O . CYS A 1 135 ? -5.293 -2.686 14.927 1.00 77.00 135 CYS A O 1
ATOM 1071 N N . PHE A 1 136 ? -3.185 -1.923 14.859 1.00 79.62 136 PHE A N 1
ATOM 1072 C CA . PHE A 1 136 ? -3.045 -1.778 16.305 1.00 79.62 136 PHE A CA 1
ATOM 1073 C C . PHE A 1 136 ? -4.007 -0.731 16.889 1.00 79.62 136 PHE A C 1
ATOM 1075 O O . PHE A 1 136 ? -4.711 -1.012 17.859 1.00 79.62 136 PHE A O 1
ATOM 1082 N N . LEU A 1 137 ? -4.084 0.455 16.279 1.00 78.31 137 LEU A N 1
ATOM 1083 C CA . LEU A 1 137 ? -4.993 1.525 16.706 1.00 78.31 137 LEU A CA 1
ATOM 1084 C C . LEU A 1 137 ? -6.459 1.116 16.585 1.00 78.31 137 LEU A C 1
ATOM 1086 O O . LEU A 1 137 ? -7.252 1.412 17.472 1.00 78.31 137 LEU A O 1
ATOM 1090 N N . CYS A 1 138 ? -6.813 0.391 15.527 1.00 79.44 138 CYS A N 1
ATOM 1091 C CA . CYS A 1 138 ? -8.136 -0.192 15.364 1.00 79.44 138 CYS A CA 1
ATOM 1092 C C . CYS A 1 138 ? -8.498 -1.111 16.535 1.00 79.44 138 CYS A C 1
ATOM 1094 O O . CYS A 1 138 ? -9.604 -1.024 17.059 1.00 79.44 138 CYS A O 1
ATOM 1096 N N . CYS A 1 139 ? -7.567 -1.945 16.995 1.00 75.56 139 CYS A N 1
ATOM 1097 C CA . CYS A 1 139 ? -7.809 -2.829 18.133 1.00 75.56 139 CYS A CA 1
ATOM 1098 C C . CYS A 1 139 ? -7.933 -2.080 19.452 1.00 75.56 139 CYS A C 1
ATOM 1100 O O . CYS A 1 139 ? -8.801 -2.417 20.253 1.00 75.56 139 CYS A O 1
ATOM 1102 N N . MET A 1 140 ? -7.141 -1.027 19.646 1.00 76.19 140 MET A N 1
ATOM 1103 C CA . MET A 1 140 ? -7.312 -0.135 20.791 1.00 76.19 140 MET A CA 1
ATOM 1104 C C . MET A 1 140 ? -8.674 0.562 20.763 1.00 76.19 140 MET A C 1
ATOM 1106 O O . MET A 1 140 ? -9.338 0.649 21.791 1.00 76.19 140 MET A O 1
ATOM 1110 N N . LEU A 1 141 ? -9.140 0.982 19.588 1.00 79.12 141 LEU A N 1
ATOM 1111 C CA . LEU A 1 141 ? -10.429 1.648 19.428 1.00 79.12 141 LEU A CA 1
ATOM 1112 C C . LEU A 1 141 ? -11.605 0.695 19.696 1.00 79.12 141 LEU A C 1
ATOM 1114 O O . LEU A 1 141 ? -12.568 1.082 20.360 1.00 79.12 141 LEU A O 1
ATOM 1118 N N . VAL A 1 142 ? -11.501 -0.566 19.258 1.00 76.44 142 VAL A N 1
ATOM 1119 C CA . VAL A 1 142 ? -12.459 -1.623 19.620 1.00 76.44 142 VAL A CA 1
ATOM 1120 C C . VAL A 1 142 ? -12.459 -1.847 21.128 1.00 76.44 142 VAL A C 1
ATOM 1122 O O . VAL A 1 142 ? -13.532 -1.818 21.720 1.00 76.44 142 VAL A O 1
ATOM 1125 N N . LEU A 1 143 ? -11.283 -1.990 21.754 1.00 75.38 143 LEU A N 1
ATOM 1126 C CA . LEU A 1 143 ? -11.156 -2.183 23.201 1.00 75.38 143 LEU A CA 1
ATOM 1127 C C . LEU A 1 143 ? -11.807 -1.039 23.987 1.00 75.38 143 LEU A C 1
ATOM 1129 O O . LEU A 1 143 ? -12.627 -1.307 24.863 1.00 75.38 143 LEU A O 1
ATOM 1133 N N . VAL A 1 144 ? -11.508 0.218 23.638 1.00 76.56 144 VAL A N 1
ATOM 1134 C CA . VAL A 1 144 ? -12.106 1.411 24.264 1.00 76.56 144 VAL A CA 1
ATOM 1135 C C . VAL A 1 144 ? -13.626 1.421 24.089 1.00 76.56 144 VAL A C 1
ATOM 1137 O O . VAL A 1 144 ? -14.349 1.680 25.049 1.00 76.56 144 VAL A O 1
ATOM 1140 N N . SER A 1 145 ? -14.125 1.078 22.898 1.00 71.62 145 SER A N 1
ATOM 1141 C CA . SER A 1 145 ? -15.568 1.029 22.618 1.00 71.62 145 SER A CA 1
ATOM 1142 C C . SER A 1 145 ? -16.270 -0.072 23.419 1.00 71.62 145 SER A C 1
ATOM 1144 O O . SER A 1 145 ? -17.315 0.171 24.019 1.00 71.62 145 SER A O 1
ATOM 1146 N N . THR A 1 146 ? -15.691 -1.276 23.479 1.00 72.44 146 THR A N 1
ATOM 1147 C CA . THR A 1 146 ? -16.234 -2.384 24.279 1.00 72.44 146 THR A CA 1
ATOM 1148 C C . THR A 1 146 ? -16.165 -2.105 25.772 1.00 72.44 146 THR A C 1
ATOM 1150 O O . THR A 1 146 ? -17.086 -2.457 26.499 1.00 72.44 146 THR A O 1
ATOM 1153 N N . TRP A 1 147 ? -15.103 -1.448 26.235 1.00 74.19 147 TRP A N 1
ATOM 1154 C CA . TRP A 1 147 ? -14.966 -1.046 27.627 1.00 74.19 147 TRP A CA 1
ATOM 1155 C C . TRP A 1 147 ? -16.060 -0.036 28.008 1.00 74.19 147 TRP A C 1
ATOM 1157 O O . TRP A 1 147 ? -16.778 -0.252 28.984 1.00 74.19 147 TRP A O 1
ATOM 1167 N N . ALA A 1 148 ? -16.283 0.986 27.171 1.00 70.19 148 ALA A N 1
ATOM 1168 C CA . ALA A 1 148 ? -17.345 1.971 27.374 1.00 70.19 148 ALA A CA 1
ATOM 1169 C C . ALA A 1 148 ? -18.746 1.329 27.382 1.00 70.19 148 ALA A C 1
ATOM 1171 O O . ALA A 1 148 ? -19.607 1.729 28.164 1.00 70.19 148 ALA A O 1
ATOM 1172 N N . ALA A 1 149 ? -18.966 0.303 26.553 1.00 68.06 149 ALA A N 1
ATOM 1173 C CA . ALA A 1 149 ? -20.223 -0.444 26.521 1.00 68.06 149 ALA A CA 1
ATOM 1174 C C . ALA A 1 149 ? -20.459 -1.305 27.778 1.00 68.06 149 ALA A C 1
ATOM 1176 O O . ALA A 1 149 ? -21.610 -1.525 28.151 1.00 68.06 149 ALA A O 1
ATOM 1177 N N . VAL A 1 150 ? -19.397 -1.793 28.432 1.00 72.62 150 VAL A N 1
ATOM 1178 C CA . VAL A 1 150 ? -19.500 -2.636 29.636 1.00 72.62 150 VAL A CA 1
ATOM 1179 C C . VAL A 1 150 ? -19.711 -1.809 30.906 1.00 72.62 150 VAL A C 1
ATOM 1181 O O . VAL A 1 150 ? -20.506 -2.213 31.754 1.00 72.62 150 VAL A O 1
ATOM 1184 N N . GLU A 1 151 ? -19.043 -0.660 31.054 1.00 68.25 151 GLU A N 1
ATOM 1185 C CA . GLU A 1 151 ? -19.242 0.207 32.230 1.00 68.25 151 GLU A CA 1
ATOM 1186 C C . GLU A 1 151 ? -20.527 1.049 32.163 1.00 68.25 151 GLU A C 1
ATOM 1188 O O . GLU A 1 151 ? -21.082 1.409 33.204 1.00 68.25 151 GLU A O 1
ATOM 1193 N N . GLY A 1 152 ? -21.051 1.323 30.965 1.00 59.28 152 GLY A N 1
ATOM 1194 C CA . GLY A 1 152 ? -22.298 2.062 30.775 1.00 59.28 152 GLY A CA 1
ATOM 1195 C C . GLY A 1 152 ? -23.552 1.253 31.128 1.00 59.28 152 GLY A C 1
ATOM 1196 O O . GLY A 1 152 ? -24.289 0.843 30.234 1.00 59.28 152 GLY A O 1
ATOM 1197 N N . GLN A 1 153 ? -23.859 1.070 32.417 1.00 56.84 153 GLN A N 1
ATOM 1198 C CA . GLN A 1 153 ? -25.151 0.537 32.899 1.00 56.84 153 GLN A CA 1
ATOM 1199 C C . GLN A 1 153 ? -26.306 1.558 32.761 1.00 56.84 153 GLN A C 1
ATOM 1201 O O . GLN A 1 153 ? -27.076 1.780 33.692 1.00 56.84 153 GLN A O 1
ATOM 1206 N N . GLY A 1 154 ? -26.415 2.221 31.607 1.00 60.91 154 GLY A N 1
ATOM 1207 C CA . GLY A 1 154 ? -27.552 3.082 31.274 1.00 60.91 154 GLY A CA 1
ATOM 1208 C C . GLY A 1 154 ? -28.722 2.290 30.681 1.00 60.91 154 GLY A C 1
ATOM 1209 O O . GLY A 1 154 ? -28.544 1.173 30.192 1.00 60.91 154 GLY A O 1
ATOM 1210 N N . GLU A 1 155 ? -29.913 2.899 30.645 1.00 66.19 155 GLU A N 1
ATOM 1211 C CA . GLU A 1 155 ? -31.159 2.306 30.111 1.00 66.19 155 GLU A CA 1
ATOM 1212 C C . GLU A 1 155 ? -31.068 1.851 28.633 1.00 66.19 155 GLU A C 1
ATOM 1214 O O . GLU A 1 155 ? -31.935 1.133 28.141 1.00 66.19 155 GLU A O 1
ATOM 1219 N N . ALA A 1 156 ? -29.996 2.216 27.921 1.00 69.38 156 ALA A N 1
ATOM 1220 C CA . ALA A 1 156 ? -29.785 1.938 26.502 1.00 69.38 156 ALA A CA 1
ATOM 1221 C C . ALA A 1 156 ? -28.475 1.175 26.206 1.00 69.38 156 ALA A C 1
ATOM 1223 O O . ALA A 1 156 ? -27.784 1.465 25.230 1.00 69.38 156 ALA A O 1
ATOM 1224 N N . SER A 1 157 ? -28.120 0.175 27.016 1.00 65.44 157 SER A N 1
ATOM 1225 C CA . SER A 1 157 ? -26.917 -0.654 26.798 1.00 65.44 157 SER A CA 1
ATOM 1226 C C . SER A 1 157 ? -26.867 -1.317 25.410 1.00 65.44 157 SER A C 1
ATOM 1228 O O . SER A 1 157 ? -25.798 -1.444 24.814 1.00 65.44 157 SER A O 1
ATOM 1230 N N . TRP A 1 158 ? -28.020 -1.671 24.836 1.00 69.75 158 TRP A N 1
ATOM 1231 C CA . TRP A 1 158 ? -28.117 -2.251 23.491 1.00 69.75 158 TRP A CA 1
ATOM 1232 C C . TRP A 1 158 ? -27.613 -1.306 22.385 1.00 69.75 158 TRP A C 1
ATOM 1234 O O . TRP A 1 158 ? -27.021 -1.768 21.411 1.00 69.75 158 TRP A O 1
ATOM 1244 N N . LEU A 1 159 ? -27.792 0.011 22.546 1.00 69.50 159 LEU A N 1
ATOM 1245 C CA . LEU A 1 159 ? -27.305 1.032 21.611 1.00 69.50 159 LEU A CA 1
ATOM 1246 C C . LEU A 1 159 ? -25.777 1.131 21.641 1.00 69.50 159 LEU A C 1
ATOM 1248 O O . LEU A 1 159 ? -25.159 1.286 20.590 1.00 69.50 159 LEU A O 1
ATOM 1252 N N . ALA A 1 160 ? -25.167 0.984 22.822 1.00 67.50 160 ALA A N 1
ATOM 1253 C CA . ALA A 1 160 ? -23.713 0.947 22.977 1.00 67.50 160 ALA A CA 1
ATOM 1254 C C . ALA A 1 160 ? -23.100 -0.319 22.350 1.00 67.50 160 ALA A C 1
ATOM 1256 O O . ALA A 1 160 ? -22.064 -0.255 21.692 1.00 67.50 160 ALA A O 1
ATOM 1257 N N . TRP A 1 161 ? -23.767 -1.468 22.484 1.00 68.94 161 TRP A N 1
ATOM 1258 C CA . TRP A 1 161 ? -23.353 -2.699 21.804 1.00 68.94 161 TRP A CA 1
ATOM 1259 C C . TRP A 1 161 ? -23.494 -2.601 20.284 1.00 68.94 161 TRP A C 1
ATOM 1261 O O . TRP A 1 161 ? -22.598 -3.026 19.554 1.00 68.94 161 TRP A O 1
ATOM 1271 N N . LEU A 1 162 ? -24.587 -2.008 19.797 1.00 71.75 162 LEU A N 1
ATOM 1272 C CA . LEU A 1 162 ? -24.806 -1.800 18.368 1.00 71.75 162 LEU A CA 1
ATOM 1273 C C . LEU A 1 162 ? -23.766 -0.842 17.770 1.00 71.75 162 LEU A C 1
ATOM 1275 O O . LEU A 1 162 ? -23.236 -1.120 16.695 1.00 71.75 162 LEU A O 1
ATOM 1279 N N . SER A 1 163 ? -23.440 0.257 18.458 1.00 71.38 163 SER A N 1
ATOM 1280 C CA . SER A 1 163 ? -22.418 1.203 18.000 1.00 71.38 163 SER A CA 1
ATOM 1281 C C . SER A 1 163 ? -21.024 0.576 18.016 1.00 71.38 163 SER A C 1
ATOM 1283 O O . SER A 1 163 ? -20.304 0.693 17.026 1.00 71.38 163 SER A O 1
ATOM 1285 N N . ALA A 1 164 ? -20.672 -0.178 19.062 1.00 68.75 164 ALA A N 1
ATOM 1286 C CA . ALA A 1 164 ? -19.426 -0.937 19.112 1.00 68.75 164 ALA A CA 1
ATOM 1287 C C . ALA A 1 164 ? -19.333 -1.950 17.957 1.00 68.75 164 ALA A C 1
ATOM 1289 O O . ALA A 1 164 ? -18.301 -2.030 17.289 1.00 68.75 164 ALA A O 1
ATOM 1290 N N . TYR A 1 165 ? -20.418 -2.673 17.661 1.00 68.88 165 TYR A N 1
ATOM 1291 C CA . TYR A 1 165 ? -20.476 -3.606 16.534 1.00 68.88 165 TYR A CA 1
ATOM 1292 C C . TYR A 1 165 ? -20.336 -2.899 15.179 1.00 68.88 165 TYR A C 1
ATOM 1294 O O . TYR A 1 165 ? -19.565 -3.345 14.325 1.00 68.88 165 TYR A O 1
ATOM 1302 N N . ALA A 1 166 ? -21.030 -1.775 14.984 1.00 72.62 166 ALA A N 1
ATOM 1303 C CA . ALA A 1 166 ? -20.937 -0.972 13.768 1.00 72.62 166 ALA A CA 1
ATOM 1304 C C . ALA A 1 166 ? -19.515 -0.428 13.555 1.00 72.62 166 ALA A C 1
ATOM 1306 O O . ALA A 1 166 ? -18.989 -0.508 12.444 1.00 72.62 166 ALA A O 1
ATOM 1307 N N . ILE A 1 167 ? -18.862 0.045 14.622 1.00 74.38 167 ILE A N 1
ATOM 1308 C CA . ILE A 1 167 ? -17.459 0.472 14.603 1.00 74.38 167 ILE A CA 1
ATOM 1309 C C . ILE A 1 167 ? -16.556 -0.703 14.222 1.00 74.38 167 ILE A C 1
ATOM 1311 O O . ILE A 1 167 ? -15.734 -0.555 13.320 1.00 74.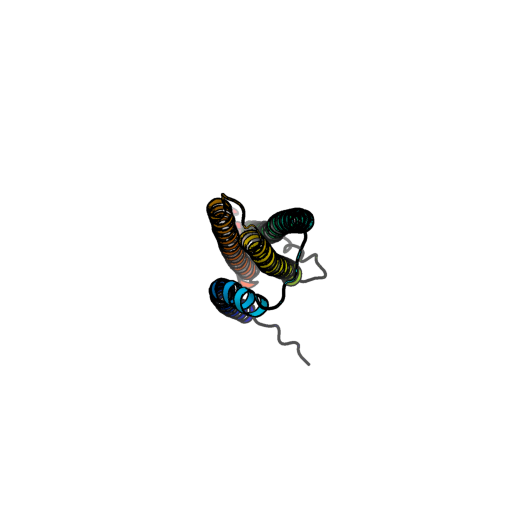38 167 ILE A O 1
ATOM 1315 N N . CYS A 1 168 ? -16.737 -1.881 14.831 1.00 73.19 168 CYS A N 1
ATOM 1316 C CA . CYS A 1 168 ? -15.964 -3.080 14.492 1.00 73.19 168 CYS A CA 1
ATOM 1317 C C . CYS A 1 168 ? -16.105 -3.449 13.010 1.00 73.19 168 CYS A C 1
ATOM 1319 O O . CYS A 1 168 ? -15.103 -3.687 12.336 1.00 73.19 168 CYS A O 1
ATOM 1321 N N . CYS A 1 169 ? -17.332 -3.458 12.483 1.00 72.81 169 CYS A N 1
ATOM 1322 C CA . CYS A 1 169 ? -17.598 -3.777 11.080 1.00 72.81 169 CYS A CA 1
ATOM 1323 C C . CYS A 1 169 ? -17.013 -2.724 10.128 1.00 72.81 169 CYS A C 1
ATOM 1325 O O . CYS A 1 169 ? -16.398 -3.078 9.118 1.00 72.81 169 CYS A O 1
ATOM 1327 N N . GLY A 1 170 ? -17.162 -1.436 10.450 1.00 75.12 170 GLY A N 1
ATOM 1328 C CA . GLY A 1 170 ? -16.604 -0.335 9.664 1.00 75.12 170 GLY A CA 1
ATOM 1329 C C . GLY A 1 170 ? -15.078 -0.383 9.623 1.00 75.12 170 GLY A C 1
ATOM 1330 O O . GLY A 1 170 ? -14.480 -0.332 8.550 1.00 75.12 170 GLY A O 1
ATOM 1331 N N . VAL A 1 171 ? -14.450 -0.588 10.780 1.00 74.88 171 VAL A N 1
ATOM 1332 C CA . VAL A 1 171 ? -13.003 -0.778 10.919 1.00 74.88 171 VAL A CA 1
ATOM 1333 C C . VAL A 1 171 ? -12.520 -1.998 10.134 1.00 74.88 171 VAL A C 1
ATOM 1335 O O . VAL A 1 171 ? -11.566 -1.884 9.367 1.00 74.88 171 VAL A O 1
ATOM 1338 N N . ALA A 1 172 ? -13.188 -3.146 10.263 1.00 74.06 172 ALA A N 1
ATOM 1339 C CA . ALA A 1 172 ? -12.830 -4.354 9.523 1.00 74.06 172 ALA A CA 1
ATOM 1340 C C . ALA A 1 172 ? -12.911 -4.134 8.004 1.00 74.06 172 ALA A C 1
ATOM 1342 O O . ALA A 1 172 ? -12.014 -4.544 7.269 1.00 74.06 172 ALA A O 1
ATOM 1343 N N . THR A 1 173 ? -13.946 -3.430 7.540 1.00 75.56 173 THR A N 1
ATOM 1344 C CA . THR A 1 173 ? -14.124 -3.097 6.120 1.00 75.56 173 THR A CA 1
ATOM 1345 C C . THR A 1 173 ? -13.031 -2.149 5.624 1.00 75.56 173 THR A C 1
ATOM 1347 O O . THR A 1 173 ? -12.481 -2.366 4.546 1.00 75.56 173 THR A O 1
ATOM 1350 N N . LEU A 1 174 ? -12.666 -1.134 6.415 1.00 77.56 174 LEU A N 1
ATOM 1351 C CA . LEU A 1 174 ? -11.581 -0.203 6.091 1.00 77.56 174 LEU A CA 1
ATOM 1352 C C . LEU A 1 174 ? -10.223 -0.907 6.028 1.00 77.56 174 LEU A C 1
ATOM 1354 O O . LEU A 1 174 ? -9.484 -0.715 5.063 1.00 77.56 174 LEU A O 1
ATOM 1358 N N . LEU A 1 175 ? -9.910 -1.753 7.012 1.00 78.06 175 LEU A N 1
ATOM 1359 C CA . LEU A 1 175 ? -8.668 -2.528 7.039 1.00 78.06 175 LEU A CA 1
ATOM 1360 C C . LEU A 1 175 ? -8.594 -3.504 5.862 1.00 78.06 175 LEU A C 1
ATOM 1362 O O . LEU A 1 175 ? -7.562 -3.582 5.195 1.00 78.06 175 LEU A O 1
ATOM 1366 N N . LEU A 1 176 ? -9.690 -4.205 5.562 1.00 79.50 176 LEU A N 1
ATOM 1367 C CA . LEU A 1 176 ? -9.759 -5.120 4.426 1.00 79.50 176 LEU A CA 1
ATOM 1368 C C . LEU A 1 176 ? -9.617 -4.372 3.096 1.00 79.50 176 LEU A C 1
ATOM 1370 O O . LEU A 1 176 ? -8.853 -4.799 2.233 1.00 79.50 176 LEU A O 1
ATOM 1374 N N . GLY A 1 177 ? -10.307 -3.242 2.933 1.00 80.44 177 GLY A N 1
ATOM 1375 C CA . GLY A 1 177 ? -10.204 -2.398 1.744 1.00 80.44 177 GLY A CA 1
ATOM 1376 C C . GLY A 1 177 ? -8.793 -1.839 1.548 1.00 80.44 177 GLY A C 1
ATOM 1377 O O . GLY A 1 177 ? -8.243 -1.931 0.449 1.00 80.44 177 GLY A O 1
ATOM 1378 N N . GLY A 1 178 ? -8.178 -1.330 2.619 1.00 78.44 178 GLY A N 1
ATOM 1379 C CA . GLY A 1 178 ? -6.794 -0.853 2.621 1.00 78.44 178 GLY A CA 1
ATOM 1380 C C . GLY A 1 178 ? -5.800 -1.960 2.273 1.00 78.44 178 GLY A C 1
ATOM 1381 O O . GLY A 1 178 ? -4.934 -1.763 1.422 1.00 78.44 178 GLY A O 1
ATOM 1382 N N . TRP A 1 179 ? -5.974 -3.153 2.847 1.00 79.94 179 TRP A N 1
ATOM 1383 C CA . TRP A 1 179 ? -5.155 -4.324 2.543 1.00 79.94 179 TRP A CA 1
ATOM 1384 C C . TRP A 1 179 ? -5.284 -4.775 1.085 1.00 79.94 179 TRP A C 1
ATOM 1386 O O . TRP A 1 179 ? -4.277 -4.986 0.412 1.00 79.94 179 TRP A O 1
ATOM 1396 N N . LEU A 1 180 ? -6.513 -4.905 0.575 1.00 84.06 180 LEU A N 1
ATOM 1397 C CA . LEU A 1 180 ? -6.763 -5.303 -0.812 1.00 84.06 180 LEU A CA 1
ATOM 1398 C C . LEU A 1 180 ? -6.158 -4.300 -1.796 1.00 84.06 180 LEU A C 1
ATOM 1400 O O . LEU A 1 180 ? -5.549 -4.704 -2.788 1.00 84.06 180 LEU A O 1
ATOM 1404 N N . LYS A 1 181 ? -6.284 -3.001 -1.502 1.00 81.88 181 LYS A N 1
ATOM 1405 C CA . LYS A 1 181 ? -5.666 -1.937 -2.296 1.00 81.88 181 LYS A CA 1
ATOM 1406 C C . LYS A 1 181 ? -4.143 -2.025 -2.253 1.00 81.88 181 LYS A C 1
ATOM 1408 O O . LYS A 1 181 ? -3.524 -2.070 -3.307 1.00 81.88 181 LYS A O 1
ATOM 1413 N N . TYR A 1 182 ? -3.551 -2.148 -1.066 1.00 79.25 182 TYR A N 1
ATOM 1414 C CA . TYR A 1 182 ? -2.106 -2.318 -0.903 1.00 79.25 182 TYR A CA 1
ATOM 1415 C C . TYR A 1 182 ? -1.575 -3.534 -1.666 1.00 79.25 182 TYR A C 1
ATOM 1417 O O . TYR A 1 182 ? -0.584 -3.438 -2.383 1.00 79.25 182 TYR A O 1
ATOM 1425 N N . ALA A 1 183 ? -2.257 -4.676 -1.559 1.00 81.06 183 ALA A N 1
ATOM 1426 C CA . ALA A 1 183 ? -1.879 -5.900 -2.251 1.00 81.06 183 ALA A CA 1
ATOM 1427 C C . ALA A 1 183 ? -1.952 -5.751 -3.779 1.00 81.06 183 ALA A C 1
ATOM 1429 O O . ALA A 1 183 ? -1.091 -6.286 -4.481 1.00 81.06 183 ALA A O 1
ATOM 1430 N N . ARG A 1 184 ? -2.954 -5.021 -4.292 1.00 86.00 184 ARG A N 1
ATOM 1431 C CA . ARG A 1 184 ? -3.064 -4.687 -5.717 1.00 86.00 184 ARG A CA 1
ATOM 1432 C C . ARG A 1 184 ? -1.938 -3.750 -6.153 1.00 86.00 184 ARG A C 1
ATOM 1434 O O . ARG A 1 184 ? -1.245 -4.083 -7.105 1.00 86.00 184 ARG A O 1
ATOM 1441 N N . ASP A 1 185 ? -1.703 -2.656 -5.432 1.00 81.19 185 ASP A N 1
ATOM 1442 C CA . ASP A 1 185 ? -0.643 -1.688 -5.751 1.00 81.19 185 ASP A CA 1
ATOM 1443 C C . ASP A 1 185 ? 0.741 -2.359 -5.756 1.00 81.19 185 ASP A C 1
ATOM 1445 O O . ASP A 1 185 ? 1.563 -2.112 -6.638 1.00 81.19 185 ASP A O 1
ATOM 1449 N N . LEU A 1 186 ? 0.991 -3.262 -4.802 1.00 79.38 186 LEU A N 1
ATOM 1450 C CA . LEU A 1 186 ? 2.232 -4.032 -4.726 1.00 79.38 186 LEU A CA 1
ATOM 1451 C C . LEU A 1 186 ? 2.368 -5.017 -5.897 1.00 79.38 186 LEU A C 1
ATOM 1453 O O . LEU A 1 186 ? 3.466 -5.213 -6.417 1.00 79.38 186 LEU A O 1
ATOM 1457 N N . HIS A 1 187 ? 1.262 -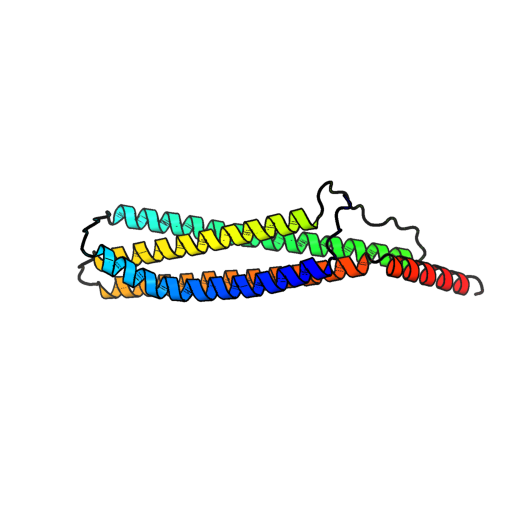5.629 -6.328 1.00 85.31 187 HIS A N 1
ATOM 1458 C CA . HIS A 1 187 ? 1.243 -6.505 -7.497 1.00 85.31 187 HIS A CA 1
ATOM 1459 C C . HIS A 1 187 ? 1.520 -5.730 -8.791 1.00 85.31 187 HIS A C 1
ATOM 1461 O O . HIS A 1 187 ? 2.374 -6.140 -9.576 1.00 85.31 187 HIS A O 1
ATOM 1467 N N . ASP A 1 188 ? 0.862 -4.588 -8.977 1.00 84.88 188 ASP A N 1
ATOM 1468 C CA . ASP A 1 188 ? 1.071 -3.716 -10.131 1.00 84.88 188 ASP A CA 1
ATOM 1469 C C . ASP A 1 188 ? 2.504 -3.171 -10.153 1.00 84.88 188 ASP A C 1
ATOM 1471 O O . ASP A 1 188 ? 3.152 -3.168 -11.200 1.00 84.88 188 ASP A O 1
ATOM 1475 N N . GLY A 1 189 ? 3.035 -2.782 -8.989 1.00 80.19 189 GLY A N 1
ATOM 1476 C CA . GLY A 1 189 ? 4.425 -2.363 -8.825 1.00 80.19 189 GLY A CA 1
ATOM 1477 C C . GLY A 1 189 ? 5.423 -3.457 -9.211 1.00 80.19 189 GLY A C 1
ATOM 1478 O O . GLY A 1 189 ? 6.371 -3.182 -9.945 1.00 80.19 189 GLY A O 1
ATOM 1479 N N . ALA A 1 190 ? 5.189 -4.704 -8.792 1.00 82.06 190 ALA A N 1
ATOM 1480 C CA . ALA A 1 190 ? 6.035 -5.839 -9.161 1.00 82.06 190 ALA A CA 1
ATOM 1481 C C . ALA A 1 190 ? 6.006 -6.120 -10.675 1.00 82.06 190 ALA A C 1
ATOM 1483 O O . ALA A 1 190 ? 7.060 -6.304 -11.283 1.00 82.06 190 ALA A O 1
ATOM 1484 N N . ASN A 1 191 ? 4.824 -6.081 -11.298 1.00 86.69 191 ASN A N 1
ATOM 1485 C CA . ASN A 1 191 ? 4.674 -6.268 -12.745 1.00 86.69 191 ASN A CA 1
ATOM 1486 C C . ASN A 1 191 ? 5.369 -5.145 -13.537 1.00 86.69 191 ASN A C 1
ATOM 1488 O O . ASN A 1 191 ? 6.016 -5.398 -14.555 1.00 86.69 191 ASN A O 1
ATOM 1492 N N . LEU A 1 192 ? 5.261 -3.896 -13.067 1.00 83.50 192 LEU A N 1
ATOM 1493 C CA . LEU A 1 192 ? 5.966 -2.759 -13.661 1.00 83.50 192 LEU A CA 1
ATOM 1494 C C . LEU A 1 192 ? 7.476 -2.928 -13.542 1.00 83.50 192 LEU A C 1
ATOM 1496 O O . LEU A 1 192 ? 8.184 -2.738 -14.528 1.00 83.50 192 LEU A O 1
ATOM 1500 N N . PHE A 1 193 ? 7.960 -3.327 -12.370 1.00 82.81 193 PHE A N 1
ATOM 1501 C CA . PHE A 1 193 ? 9.376 -3.566 -12.147 1.00 82.81 193 PHE A CA 1
ATOM 1502 C C . PHE A 1 193 ? 9.923 -4.657 -13.075 1.00 82.81 193 PHE A C 1
ATOM 1504 O O . PHE A 1 193 ? 10.924 -4.437 -13.752 1.00 82.81 193 PHE A O 1
ATOM 1511 N N . GLU A 1 194 ? 9.226 -5.789 -13.195 1.00 85.06 194 GLU A N 1
ATOM 1512 C CA . GLU A 1 194 ? 9.610 -6.849 -14.129 1.00 85.06 194 GLU A CA 1
ATOM 1513 C C . GLU A 1 194 ? 9.611 -6.352 -15.582 1.00 85.06 194 GLU A C 1
ATOM 1515 O O . GLU A 1 194 ? 10.521 -6.671 -16.346 1.00 85.06 194 GLU A O 1
ATOM 1520 N N . SER A 1 195 ? 8.630 -5.531 -15.968 1.00 84.50 195 SER A N 1
ATOM 1521 C CA . SER A 1 195 ? 8.594 -4.955 -17.314 1.00 84.50 195 SER A CA 1
ATOM 1522 C C . SER A 1 195 ? 9.779 -4.027 -17.585 1.00 84.50 195 SER A C 1
ATOM 1524 O O . SER A 1 195 ? 10.353 -4.094 -18.666 1.00 84.50 195 SER A O 1
ATOM 1526 N N . ILE A 1 196 ? 10.191 -3.217 -16.605 1.00 82.62 196 ILE A N 1
ATOM 1527 C CA . ILE A 1 196 ? 11.369 -2.349 -16.715 1.00 82.62 196 ILE A CA 1
ATOM 1528 C C . ILE A 1 196 ? 12.632 -3.200 -16.811 1.00 82.62 196 ILE A C 1
ATOM 1530 O O . ILE A 1 196 ? 13.439 -2.959 -17.699 1.00 82.62 196 ILE A O 1
ATOM 1534 N N . ALA A 1 197 ? 12.770 -4.222 -15.962 1.00 81.75 197 ALA A N 1
ATOM 1535 C CA . ALA A 1 197 ? 13.917 -5.125 -15.982 1.00 81.75 197 ALA A CA 1
ATOM 1536 C C . ALA A 1 197 ? 14.070 -5.823 -17.343 1.00 81.75 197 ALA A C 1
ATOM 1538 O O . ALA A 1 197 ? 15.178 -5.933 -17.862 1.00 81.75 197 ALA A O 1
ATOM 1539 N N . ARG A 1 198 ? 12.950 -6.237 -17.954 1.00 84.38 198 ARG A N 1
ATOM 1540 C CA . ARG A 1 198 ? 12.946 -6.763 -19.323 1.00 84.38 198 ARG A CA 1
ATOM 1541 C C . ARG A 1 198 ? 13.361 -5.696 -20.330 1.00 84.38 198 ARG A C 1
ATOM 1543 O O . ARG A 1 198 ? 14.205 -5.981 -21.154 1.00 84.38 198 ARG A O 1
ATOM 1550 N N . LEU A 1 199 ? 12.812 -4.482 -20.268 1.00 83.25 199 LEU A N 1
ATOM 1551 C CA . LEU A 1 199 ? 13.160 -3.402 -21.208 1.00 83.25 199 LEU A CA 1
ATOM 1552 C C . LEU A 1 199 ? 14.621 -2.945 -21.087 1.00 83.25 199 LEU A C 1
ATOM 1554 O O . LEU A 1 199 ? 15.196 -2.494 -22.073 1.00 83.25 199 LEU A O 1
ATOM 1558 N N . SER A 1 200 ? 15.218 -3.071 -19.902 1.00 82.12 200 SER A N 1
ATOM 1559 C CA . SER A 1 200 ? 16.626 -2.754 -19.662 1.00 82.12 200 SER A CA 1
ATOM 1560 C C . SER A 1 200 ? 17.600 -3.838 -20.130 1.00 82.12 200 SER A C 1
ATOM 1562 O O . SER A 1 200 ? 18.807 -3.662 -19.973 1.00 82.12 200 SER A O 1
ATOM 1564 N N . ASP A 1 201 ? 17.105 -4.957 -20.667 1.00 86.88 201 ASP A N 1
ATOM 1565 C CA . ASP A 1 201 ? 17.950 -6.042 -21.159 1.00 86.88 201 ASP A CA 1
ATOM 1566 C C . ASP A 1 201 ? 18.844 -5.541 -22.316 1.00 86.88 201 ASP A C 1
ATOM 1568 O O . ASP A 1 201 ? 18.322 -5.022 -23.315 1.00 86.88 201 ASP A O 1
ATOM 1572 N N . PRO A 1 202 ? 20.184 -5.653 -22.206 1.00 84.75 202 PRO A N 1
ATOM 1573 C CA . PRO A 1 202 ? 21.099 -5.189 -23.246 1.00 84.75 202 PRO A CA 1
ATOM 1574 C C . PRO A 1 202 ? 20.838 -5.851 -24.603 1.00 84.75 202 PRO A C 1
ATOM 1576 O O . PRO A 1 202 ? 21.011 -5.193 -25.634 1.00 84.75 202 PRO A O 1
ATOM 1579 N N . ASP A 1 203 ? 20.356 -7.096 -24.621 1.00 90.88 203 ASP A N 1
ATOM 1580 C CA . ASP A 1 203 ? 20.083 -7.823 -25.860 1.00 90.88 203 ASP A CA 1
ATOM 1581 C C . ASP A 1 203 ? 18.934 -7.178 -26.647 1.00 90.88 203 ASP A C 1
ATOM 1583 O O . ASP A 1 203 ? 18.986 -7.092 -27.876 1.00 90.88 203 ASP A O 1
ATOM 1587 N N . LEU A 1 204 ? 17.915 -6.652 -25.958 1.00 83.38 204 LEU A N 1
ATOM 1588 C CA . LEU A 1 204 ? 16.816 -5.925 -26.602 1.00 83.38 204 LEU A CA 1
ATOM 1589 C C . LEU A 1 204 ? 17.284 -4.594 -27.186 1.00 83.38 204 LEU A C 1
ATOM 1591 O O . LEU A 1 204 ? 16.859 -4.219 -28.281 1.00 83.38 204 LEU A O 1
ATOM 1595 N N . ALA A 1 205 ? 18.174 -3.887 -26.488 1.00 81.56 205 ALA A N 1
ATOM 1596 C CA . ALA A 1 205 ? 18.771 -2.665 -27.015 1.00 81.56 205 ALA A CA 1
ATOM 1597 C C . ALA A 1 205 ? 19.625 -2.958 -28.262 1.00 81.56 205 ALA A C 1
ATOM 1599 O O . ALA A 1 205 ? 19.601 -2.193 -29.231 1.00 81.56 205 ALA A O 1
ATOM 1600 N N . GLU A 1 206 ? 20.351 -4.079 -28.280 1.00 87.75 206 GLU A N 1
ATOM 1601 C CA . GLU A 1 206 ? 21.119 -4.499 -29.449 1.00 87.75 206 GLU A CA 1
ATOM 1602 C C . GLU A 1 206 ? 20.215 -4.913 -30.619 1.00 87.75 206 GLU A C 1
ATOM 1604 O O . GLU A 1 206 ? 20.452 -4.488 -31.754 1.00 87.75 206 GLU A O 1
ATOM 1609 N N . GLN A 1 207 ? 19.146 -5.672 -30.359 1.00 88.56 207 GLN A N 1
ATOM 1610 C CA . GLN A 1 207 ? 18.140 -6.028 -31.363 1.00 88.56 207 GLN A CA 1
ATOM 1611 C C . GLN A 1 207 ? 17.492 -4.781 -31.978 1.00 88.56 207 GLN A C 1
ATOM 1613 O O . GLN A 1 207 ? 17.479 -4.647 -33.201 1.00 88.56 207 GLN A O 1
ATOM 1618 N N . ALA A 1 208 ? 17.058 -3.823 -31.155 1.00 81.69 208 ALA A N 1
ATOM 1619 C CA . ALA A 1 208 ? 16.490 -2.557 -31.618 1.00 81.69 208 ALA A CA 1
ATOM 1620 C C . ALA A 1 208 ? 17.465 -1.770 -32.517 1.00 81.69 208 ALA A C 1
ATOM 1622 O O . ALA A 1 208 ? 17.075 -1.262 -33.569 1.00 81.69 208 ALA A O 1
ATOM 1623 N N . ARG A 1 209 ? 18.759 -1.727 -32.162 1.00 83.31 209 ARG A N 1
ATOM 1624 C CA . ARG A 1 209 ? 19.808 -1.099 -32.991 1.00 83.31 209 ARG A CA 1
ATOM 1625 C C . ARG A 1 209 ? 20.031 -1.813 -34.327 1.00 83.31 209 ARG A C 1
ATOM 1627 O O . ARG A 1 209 ? 20.423 -1.168 -35.302 1.00 83.31 209 ARG A O 1
ATOM 1634 N N . ARG A 1 210 ? 19.857 -3.138 -34.380 1.00 86.19 210 ARG A N 1
ATOM 1635 C CA . ARG A 1 210 ? 19.959 -3.923 -35.625 1.00 86.19 210 ARG A CA 1
ATOM 1636 C C . ARG A 1 210 ? 18.751 -3.675 -36.532 1.00 86.19 210 ARG A C 1
ATOM 1638 O O . ARG A 1 210 ? 18.928 -3.482 -37.735 1.00 86.19 210 ARG A O 1
ATOM 1645 N N . GLU A 1 211 ? 17.550 -3.611 -35.960 1.00 85.25 211 GLU A N 1
ATOM 1646 C CA . GLU A 1 211 ? 16.317 -3.251 -36.676 1.00 85.25 211 GLU A CA 1
ATOM 1647 C C . GLU A 1 211 ? 16.416 -1.846 -37.294 1.00 85.25 211 GLU A C 1
ATOM 1649 O O . GLU A 1 211 ? 16.174 -1.682 -38.489 1.00 85.25 211 GLU A O 1
ATOM 1654 N N . GLY A 1 212 ? 16.881 -0.845 -36.537 1.00 78.69 212 GLY A N 1
ATOM 1655 C CA . GLY A 1 212 ? 17.050 0.518 -37.059 1.00 78.69 212 GLY A CA 1
ATOM 1656 C C . GLY A 1 212 ? 18.043 0.612 -38.228 1.00 78.69 212 GLY A C 1
ATOM 1657 O O . GLY A 1 212 ? 17.784 1.300 -39.216 1.00 78.69 212 GLY A O 1
ATOM 1658 N N . ARG A 1 213 ? 19.156 -0.136 -38.175 1.00 79.19 213 ARG A N 1
ATOM 1659 C CA . ARG A 1 213 ? 20.158 -0.173 -39.261 1.00 79.19 213 ARG A CA 1
ATOM 1660 C C . ARG A 1 213 ? 19.669 -0.866 -40.533 1.00 79.19 213 ARG A C 1
ATOM 1662 O O . ARG A 1 213 ? 20.054 -0.470 -41.627 1.00 79.19 213 ARG A O 1
ATOM 1669 N N . THR A 1 214 ? 18.850 -1.906 -40.404 1.00 77.94 214 THR A N 1
ATOM 1670 C CA . THR A 1 214 ? 18.297 -2.621 -41.568 1.00 77.94 214 THR A CA 1
ATOM 1671 C C . THR A 1 214 ? 17.165 -1.837 -42.232 1.00 77.94 214 THR A C 1
ATOM 1673 O O . THR A 1 214 ? 17.037 -1.867 -43.455 1.00 77.94 214 THR A O 1
ATOM 1676 N N . GLY A 1 215 ? 16.391 -1.073 -41.455 1.00 69.75 215 GLY A N 1
ATOM 1677 C CA . GLY A 1 215 ? 15.368 -0.166 -41.975 1.00 69.75 215 GLY A CA 1
ATOM 1678 C C . GLY A 1 215 ? 15.927 1.036 -42.745 1.00 69.75 215 GLY A C 1
ATOM 1679 O O . GLY A 1 215 ? 15.334 1.430 -43.749 1.00 69.75 215 GLY A O 1
ATOM 1680 N N . SER A 1 216 ? 17.069 1.601 -42.330 1.00 63.28 216 SER A N 1
ATOM 1681 C CA . SER A 1 216 ? 17.668 2.756 -43.020 1.00 63.28 216 SER A CA 1
ATOM 1682 C C . SER A 1 216 ? 18.239 2.405 -44.396 1.00 63.28 216 SER A C 1
ATOM 1684 O O . SER A 1 216 ? 18.113 3.200 -45.323 1.00 63.28 216 SER A O 1
ATOM 1686 N N . PHE A 1 217 ? 18.789 1.197 -44.558 1.00 61.72 217 PHE A N 1
ATOM 1687 C CA . PHE A 1 217 ? 19.329 0.726 -45.838 1.00 61.72 217 PHE A CA 1
ATOM 1688 C C . PHE A 1 217 ? 18.257 0.604 -46.922 1.00 61.72 217 PHE A C 1
ATOM 1690 O O . PHE A 1 217 ? 18.502 0.919 -48.078 1.00 61.72 217 PHE A O 1
ATOM 1697 N N . ARG A 1 218 ? 17.040 0.200 -46.546 1.00 61.34 218 ARG A N 1
ATOM 1698 C CA . ARG A 1 218 ? 15.945 -0.008 -47.501 1.00 61.34 218 ARG A CA 1
ATOM 1699 C C . ARG A 1 218 ? 15.342 1.295 -48.039 1.00 61.34 218 ARG A C 1
ATOM 1701 O O . ARG A 1 218 ? 14.603 1.254 -49.009 1.00 61.34 218 ARG A O 1
ATOM 1708 N N . ARG A 1 219 ? 15.637 2.435 -47.407 1.00 60.56 219 ARG A N 1
ATOM 1709 C CA . ARG A 1 219 ? 15.095 3.753 -47.772 1.00 60.56 219 ARG A CA 1
ATOM 1710 C C . ARG A 1 219 ? 16.033 4.576 -48.664 1.00 60.56 219 ARG A C 1
ATOM 1712 O O . ARG A 1 219 ? 15.667 5.682 -49.029 1.00 60.56 219 ARG A O 1
ATOM 1719 N N . GLY A 1 220 ? 17.244 4.081 -48.932 1.00 57.44 220 GLY A N 1
ATOM 1720 C CA . GLY A 1 220 ? 18.248 4.769 -49.752 1.00 57.44 220 GLY A CA 1
ATOM 1721 C C . GLY A 1 220 ? 18.237 4.395 -51.238 1.00 57.44 220 GLY A C 1
ATOM 1722 O O . GLY A 1 220 ? 18.913 5.064 -52.010 1.00 57.44 220 GLY A O 1
ATOM 1723 N N . ASP A 1 221 ? 17.483 3.358 -51.620 1.00 57.66 221 ASP A N 1
ATOM 1724 C CA . ASP A 1 221 ? 17.426 2.819 -52.990 1.00 57.66 221 ASP A CA 1
ATOM 1725 C C . ASP A 1 221 ? 16.097 3.136 -53.720 1.00 57.66 221 ASP A C 1
ATOM 1727 O O . ASP A 1 221 ? 15.887 2.675 -54.844 1.00 57.66 221 ASP A O 1
ATOM 1731 N N . GLU A 1 222 ? 15.209 3.920 -53.095 1.00 54.66 222 GLU A N 1
ATOM 1732 C CA . GLU A 1 222 ? 13.993 4.505 -53.698 1.00 54.66 222 GLU A CA 1
ATOM 1733 C C . GLU A 1 222 ? 14.160 6.020 -53.869 1.00 54.66 222 GLU A C 1
ATOM 1735 O O . GLU A 1 222 ? 13.756 6.535 -54.937 1.00 54.66 222 GLU A O 1
#

Radius of gyration: 26.38 Å; chains: 1; bounding box: 66×28×92 Å

pLDDT: mean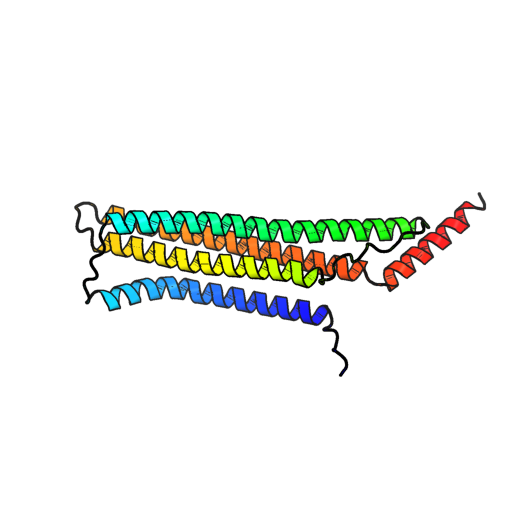 72.91, std 10.69, range [41.22, 90.88]

Secondary structure (DSSP, 8-state):
-------HHHHHHHHHHHHHHHHHHHHHHHHHHHHHHHHHHHHH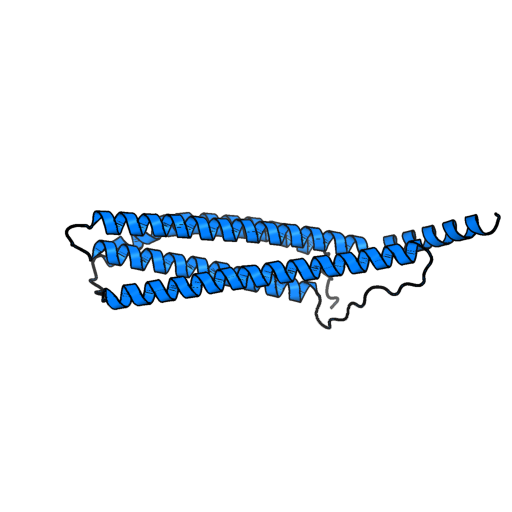TTS-----HHHHHHHHHHHHHHHHHHHHHHHHHHHHHHHHHHHHHHHHHHHHHHHHTT--PPPPP---SS-HHHHHHHHHHHHHHHHHHHHHHHHHHHHHHHHHHHH--STTHHHHHHHHHHHHHHHHHHHHHHHHHHHHHHHHHHHHHHHHHHHT-HHHHHHHHHHHHHHHHTTS--

Foldseek 3Di:
DDPPPDDVVNVLVVVVVVVVVVVVVVVVVVVVLVVVLVVVCVVCVVPPPDDDPVVLVVLLVVLVVLLVVLLVLLVVLLVVLLVVLVVLLVLLVVQLVCLLQVHPGDRDDCPDPDRSVCSSVVSLVVSVVSLVSSVVSLSVSLSSLVVCLVPPPDPPSVVSVVVSVVSNVVSVVSSVVSVVVSVVSVVSSSVSVVSSVVSPPVVSSVVSNVNNVVVVVVVPVD

Organism: NCBI:txid36816